Protein AF-A0A453NWV7-F1 (afdb_monomer)

Foldseek 3Di:
DAAFPCLQLFADPVRHGLQVQLVCCQVWFWAWAWAFADFQLDAQQLVCLQWQADGDDVVQCVPCVQARPDDFFGLCLQFQAEEEEAAPRHRCNRAVPRPRYHYDYDDPVLLDLPDQNLVRQVVLLVVVVVLLVVCVVVVVSVVSVPDARYHYYRDGCRLLSCCQNPNCPDPSNSNSSNSNSVSVVVVVVSVCVSVVPLLDKDKDKGSFHADRNSHGRDNDSRTGIMIIMIGTPFFDGWDFDDPPDDPDDDDDDDDPPPSRDQDDVSSVCNRTDHQYFHSSLNQLQSCLSRVGQRTQPRLHQPSCNGGDDDPVSSVVSRVSNVVSNVVVVVVVVVVVVVVVVVVD

InterPro domains:
  IPR002591 Type I phosphodiesterase/nucleotide pyrophosphatase/phosphate transferase [PF01663] (96-212)
  IPR007070 GPI ethanolamine phosphate transferase 1 [PTHR12250] (1-340)
  IPR017850 Alkaline-phosphatase-like, core domain superfamily [G3DSA:3.40.720.10] (1-322)
  IPR017850 Alkaline-phosphatase-like, core domain superfamily [SSF53649] (1-301)
  IPR037671 GPI ethanolamine phosphate transferase 1, N-terminal [cd16020] (1-303)

Sequence (344 aa):
DGLRADKFFEPDERGRYRAPFLRGVIEEKGRWGVSHARPPTESRPGHVAIIAGFYEDPSAVTKGWKANPVEFDSVFYQSRHTISFGSPDIVPIFCSSLPHSTWGSYPHEYEDFATDASFLDHWSFDQFEGLLNRSLDDVKLRQLLLQDKLVIFLHLLGCDSNGHAHRPYSSIYLNNVKVVDEIAERMYNLMESYFNDNGTAYVFTADHGMSDKGSHGDGHPSNTDTPLVAWGAGIRSPKFLAYTDKPDDGFRFVDDHRHDMPTPQNWALEGFERVDVNQADIAPLMATLVGLPCPLNSVGNLPSHYLKLSKSDEVEAVLANTKQILNQFLRKSEAIQFTLFQAF

pLDDT: mean 90.17, std 14.05, range [39.16, 98.88]

Nearest PDB structures (foldseek):
  7n1s-assembly2_B  TM=6.299E-01  e=1.231E-06  Xanthomonas citri
  2rh6-assembly1_A  TM=6.375E-01  e=3.683E-06  Xanthomonas citri pv. citri str. 306
  7mw8-assembly4_A  TM=5.996E-01  e=1.844E-06  Xanthomonas citri
  4miv-assembly3_F  TM=5.747E-01  e=3.296E-05  Homo sapiens
  4miv-assembly4_G  TM=5.607E-01  e=2.772E-05  Homo sapiens

Structure (mmCIF, N/CA/C/O backbone):
data_AF-A0A453NWV7-F1
#
_entry.id   AF-A0A453NWV7-F1
#
loop_
_atom_site.group_PDB
_atom_site.id
_atom_site.type_symbol
_atom_site.label_atom_id
_atom_site.label_alt_id
_atom_site.label_comp_id
_atom_site.label_asym_id
_atom_site.label_entity_id
_atom_site.label_seq_id
_atom_site.pdbx_PDB_ins_code
_atom_site.Cartn_x
_atom_site.Cartn_y
_atom_site.Cartn_z
_atom_site.occupancy
_atom_site.B_iso_or_equiv
_atom_site.auth_seq_id
_atom_site.auth_comp_id
_atom_site.auth_asym_id
_atom_site.auth_atom_id
_atom_site.pdbx_PDB_model_num
ATOM 1 N N . ASP A 1 1 ? 6.747 3.312 -3.206 1.00 96.88 1 ASP A N 1
ATOM 2 C CA . ASP A 1 1 ? 6.562 4.385 -4.186 1.00 96.88 1 ASP A CA 1
ATOM 3 C C . ASP A 1 1 ? 6.888 3.962 -5.598 1.00 96.88 1 ASP A C 1
ATOM 5 O O . ASP A 1 1 ? 7.716 3.073 -5.797 1.00 96.88 1 ASP A O 1
ATOM 9 N N . GLY A 1 2 ? 6.213 4.577 -6.572 1.00 97.62 2 GLY A N 1
ATOM 10 C CA . GLY A 1 2 ? 6.574 4.501 -7.993 1.00 97.62 2 GLY A CA 1
ATOM 11 C C . GLY A 1 2 ? 6.420 3.122 -8.646 1.00 97.62 2 GLY A C 1
ATOM 12 O O . GLY A 1 2 ? 7.084 2.832 -9.649 1.00 97.62 2 GLY A O 1
ATOM 13 N N . LEU A 1 3 ? 5.576 2.239 -8.101 1.00 98.31 3 LEU A N 1
ATOM 14 C CA . LEU A 1 3 ? 5.353 0.891 -8.631 1.00 98.31 3 LEU A CA 1
ATOM 15 C C . LEU A 1 3 ? 4.181 0.878 -9.617 1.00 98.31 3 LEU A C 1
ATOM 17 O O . LEU A 1 3 ? 3.016 0.968 -9.231 1.00 98.31 3 LEU A O 1
ATOM 21 N N . ARG A 1 4 ? 4.487 0.697 -10.904 1.00 97.00 4 ARG A N 1
ATOM 22 C CA . ARG A 1 4 ? 3.464 0.585 -11.950 1.00 97.00 4 ARG A CA 1
ATOM 23 C C . ARG A 1 4 ? 2.728 -0.751 -11.872 1.00 97.00 4 ARG A C 1
ATOM 25 O O . ARG A 1 4 ? 3.366 -1.805 -11.800 1.00 97.00 4 ARG A O 1
ATOM 32 N N . ALA A 1 5 ? 1.402 -0.717 -12.008 1.00 96.81 5 ALA A N 1
ATOM 33 C CA . ALA A 1 5 ? 0.580 -1.926 -12.065 1.00 96.81 5 ALA A CA 1
ATOM 34 C C . ALA A 1 5 ? 1.015 -2.881 -13.193 1.00 96.81 5 ALA A C 1
ATOM 36 O O . ALA A 1 5 ? 1.167 -4.079 -12.968 1.00 96.81 5 ALA A O 1
ATOM 37 N N . ASP A 1 6 ? 1.287 -2.369 -14.398 1.00 95.75 6 ASP A N 1
ATOM 38 C CA . ASP A 1 6 ? 1.675 -3.211 -15.535 1.00 95.75 6 ASP A CA 1
ATOM 39 C C . ASP A 1 6 ? 2.974 -3.990 -15.277 1.00 95.75 6 ASP A C 1
ATOM 41 O O . ASP A 1 6 ? 3.008 -5.196 -15.502 1.00 95.75 6 ASP A O 1
ATOM 45 N N . LYS A 1 7 ? 4.011 -3.341 -14.734 1.00 97.00 7 LYS A N 1
ATOM 46 C CA . LYS A 1 7 ? 5.308 -3.973 -14.423 1.00 97.00 7 LYS A CA 1
ATOM 47 C C . LYS A 1 7 ? 5.238 -4.979 -13.286 1.00 97.00 7 LYS A C 1
ATOM 49 O O . LYS A 1 7 ? 6.015 -5.939 -13.281 1.00 97.00 7 LYS A O 1
ATOM 54 N N . PHE A 1 8 ? 4.307 -4.767 -12.363 1.00 98.06 8 PHE A N 1
ATOM 55 C CA . PHE A 1 8 ? 4.018 -5.688 -11.277 1.00 98.06 8 PHE A CA 1
ATOM 56 C C . PHE A 1 8 ? 3.335 -6.973 -11.777 1.00 98.06 8 PHE A C 1
ATOM 58 O O . PHE A 1 8 ? 3.789 -8.071 -11.453 1.00 98.06 8 PHE A O 1
ATOM 65 N N . PHE A 1 9 ? 2.287 -6.852 -12.602 1.00 97.44 9 PHE A N 1
ATOM 66 C CA . PHE A 1 9 ? 1.475 -7.998 -13.032 1.00 97.44 9 PHE A CA 1
ATOM 67 C C . PHE A 1 9 ? 2.001 -8.727 -14.281 1.00 97.44 9 PHE A C 1
ATOM 69 O O . PHE A 1 9 ? 1.751 -9.925 -14.434 1.00 97.44 9 PHE A O 1
ATOM 76 N N . GLU A 1 10 ? 2.705 -8.047 -15.193 1.00 95.69 10 GLU A N 1
ATOM 77 C CA . GLU A 1 10 ? 3.196 -8.666 -16.431 1.00 95.69 10 GLU A CA 1
ATOM 78 C C . GLU A 1 10 ? 4.356 -9.651 -16.167 1.00 95.69 10 GLU A C 1
ATOM 80 O O . GLU A 1 10 ? 5.198 -9.413 -15.295 1.00 95.69 10 GLU A O 1
ATOM 85 N N . PRO A 1 11 ? 4.477 -10.740 -16.943 1.00 96.19 11 PRO A N 1
ATOM 86 C CA . PRO A 1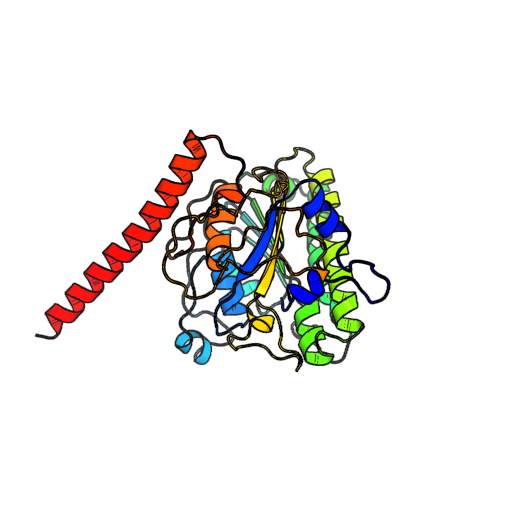 11 ? 5.642 -11.610 -16.892 1.00 96.19 11 PRO A CA 1
ATOM 87 C C . PRO A 1 11 ? 6.860 -10.960 -17.569 1.00 96.19 11 PRO A C 1
ATOM 89 O O . PRO A 1 11 ? 6.760 -9.978 -18.307 1.00 96.19 11 PRO A O 1
ATOM 92 N N . ASP A 1 12 ? 8.039 -11.531 -17.335 1.00 93.56 12 ASP A N 1
ATOM 93 C CA . ASP A 1 12 ? 9.222 -11.287 -18.155 1.00 93.56 12 ASP A CA 1
ATOM 94 C C . ASP A 1 12 ? 9.131 -12.009 -19.516 1.00 93.56 12 ASP A C 1
ATOM 96 O O . ASP A 1 12 ? 8.218 -12.794 -19.780 1.00 93.56 12 ASP A O 1
ATOM 100 N N . GLU A 1 13 ? 10.113 -11.782 -20.390 1.00 90.75 13 GLU A N 1
ATOM 101 C CA . GLU A 1 13 ? 10.186 -12.407 -21.723 1.00 90.75 13 GLU A CA 1
ATOM 102 C C . GLU A 1 13 ? 10.234 -13.948 -21.692 1.00 90.75 13 GLU A C 1
ATOM 104 O O . GLU A 1 13 ? 10.024 -14.599 -22.713 1.00 90.75 13 GLU A O 1
ATOM 109 N N . ARG A 1 14 ? 10.524 -14.549 -20.530 1.00 93.44 14 ARG A N 1
ATOM 110 C CA . ARG A 1 14 ?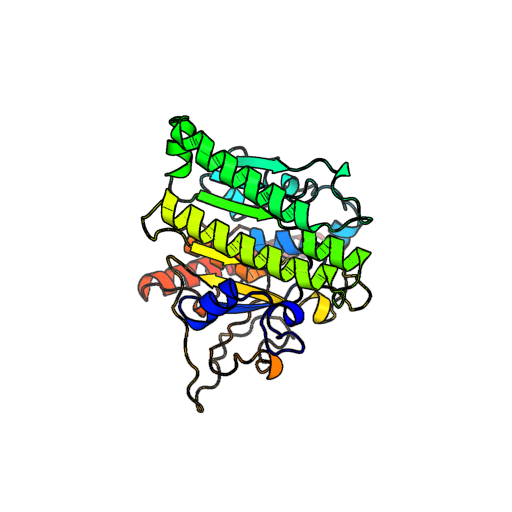 10.561 -16.002 -20.314 1.00 93.44 14 ARG A CA 1
ATOM 111 C C . ARG A 1 14 ? 9.284 -16.526 -19.652 1.00 93.44 14 ARG A C 1
ATOM 113 O O . ARG A 1 14 ? 9.249 -17.696 -19.278 1.00 93.44 14 ARG A O 1
ATOM 120 N N . GLY A 1 15 ? 8.261 -15.687 -19.485 1.00 93.69 15 GLY A N 1
ATOM 121 C CA . GLY A 1 15 ? 7.002 -16.050 -18.838 1.00 93.69 15 GLY A CA 1
ATOM 122 C C . GLY A 1 15 ? 7.067 -16.097 -17.308 1.00 93.69 15 GLY A C 1
ATOM 123 O O . GLY A 1 15 ? 6.167 -16.657 -16.691 1.00 93.69 15 GLY A O 1
ATOM 124 N N . ARG A 1 16 ? 8.119 -15.559 -16.674 1.00 95.38 16 ARG A N 1
ATOM 125 C CA . ARG A 1 16 ? 8.263 -15.557 -15.208 1.00 95.38 16 ARG A CA 1
ATOM 126 C C . ARG A 1 16 ? 7.755 -14.247 -14.623 1.00 95.38 16 ARG A C 1
ATOM 128 O O . ARG A 1 16 ? 8.139 -13.176 -15.087 1.00 95.38 16 ARG A O 1
ATOM 135 N N . TYR A 1 17 ? 6.955 -14.323 -13.569 1.00 96.75 17 TYR A N 1
ATOM 136 C CA . TYR A 1 17 ? 6.450 -13.141 -12.870 1.00 96.75 17 TYR A CA 1
ATOM 137 C C . TYR A 1 17 ? 7.491 -12.570 -11.909 1.00 96.75 17 TYR A C 1
ATOM 139 O O . TYR A 1 17 ? 8.265 -13.314 -11.308 1.00 96.75 17 TYR A O 1
ATOM 147 N N . ARG A 1 18 ? 7.527 -11.238 -11.791 1.00 96.56 18 ARG A N 1
ATOM 148 C CA . ARG A 1 18 ? 8.495 -10.526 -10.936 1.00 96.56 18 ARG A CA 1
ATOM 149 C C . ARG A 1 18 ? 8.094 -10.524 -9.467 1.00 96.56 18 ARG A C 1
ATOM 151 O O . ARG A 1 18 ? 8.980 -10.446 -8.632 1.00 96.56 18 ARG A O 1
ATOM 158 N N . ALA A 1 19 ? 6.801 -10.644 -9.182 1.00 98.00 19 ALA A N 1
ATOM 159 C CA . ALA A 1 19 ? 6.267 -10.709 -7.830 1.00 98.00 19 ALA A CA 1
ATOM 160 C C . ALA A 1 19 ? 5.610 -12.079 -7.553 1.00 98.00 19 ALA A C 1
ATOM 162 O O . ALA A 1 19 ? 4.382 -12.165 -7.485 1.00 98.00 19 ALA A O 1
ATOM 163 N N . PRO A 1 20 ? 6.379 -13.189 -7.533 1.00 98.06 20 PRO A N 1
ATOM 164 C CA . PRO A 1 20 ? 5.824 -14.529 -7.353 1.00 98.06 20 PRO A CA 1
ATOM 165 C C . PRO A 1 20 ? 5.086 -14.724 -6.021 1.00 98.06 20 PRO A C 1
ATOM 167 O O . PRO A 1 20 ? 4.064 -15.410 -6.024 1.00 98.06 20 PRO A O 1
ATOM 170 N N . PHE A 1 21 ? 5.544 -14.135 -4.911 1.00 98.75 21 PHE A N 1
ATOM 171 C CA . PHE A 1 21 ? 4.869 -14.278 -3.619 1.00 98.75 21 PHE A CA 1
ATOM 172 C C . PHE A 1 21 ? 3.500 -13.596 -3.635 1.00 98.75 21 PHE A C 1
ATOM 174 O O . PHE A 1 21 ? 2.483 -14.235 -3.356 1.00 98.75 21 PHE A O 1
ATOM 181 N N . LEU A 1 22 ? 3.444 -12.319 -4.021 1.00 98.62 22 LEU A N 1
ATOM 182 C CA . LEU A 1 22 ? 2.190 -11.576 -4.103 1.00 98.62 22 LEU A CA 1
ATOM 183 C C . LEU A 1 22 ? 1.274 -12.145 -5.187 1.00 98.62 22 LEU A C 1
ATOM 185 O O . LEU A 1 22 ? 0.059 -12.161 -5.011 1.00 98.62 22 LEU A O 1
ATOM 189 N N . ARG A 1 23 ? 1.822 -12.696 -6.273 1.00 98.00 23 ARG A N 1
ATOM 190 C CA . ARG A 1 23 ? 1.021 -13.452 -7.237 1.00 98.00 23 ARG A CA 1
ATOM 191 C C . ARG A 1 23 ? 0.393 -14.697 -6.606 1.00 98.00 23 ARG A C 1
ATOM 193 O O . ARG A 1 23 ? -0.804 -14.906 -6.772 1.00 98.00 23 ARG A O 1
ATOM 200 N N . GLY A 1 24 ? 1.146 -15.473 -5.829 1.00 98.25 24 GLY A N 1
ATOM 201 C CA . GLY A 1 24 ? 0.593 -16.588 -5.054 1.00 98.25 24 GLY A CA 1
ATOM 202 C C . GLY A 1 24 ? -0.488 -16.131 -4.067 1.00 98.25 24 GLY A C 1
ATOM 203 O O . GLY A 1 24 ? -1.533 -16.765 -3.947 1.00 98.25 24 GLY A O 1
ATOM 204 N N . VAL A 1 25 ? -0.309 -14.972 -3.419 1.00 98.38 25 VAL A N 1
ATOM 205 C CA . VAL A 1 25 ? -1.349 -14.360 -2.574 1.00 98.38 25 VAL A CA 1
ATOM 206 C C . VAL A 1 25 ? -2.639 -14.131 -3.366 1.00 98.38 25 VAL A C 1
ATOM 208 O O . VAL A 1 25 ? -3.705 -14.524 -2.890 1.00 98.38 25 VAL A O 1
ATOM 211 N N . ILE A 1 26 ? -2.550 -13.531 -4.557 1.00 97.81 26 ILE A N 1
ATOM 212 C CA . ILE A 1 26 ? -3.697 -13.274 -5.442 1.00 97.81 26 ILE A CA 1
ATOM 213 C C . ILE A 1 26 ? -4.426 -14.573 -5.795 1.00 97.81 26 ILE A C 1
ATOM 215 O O . ILE A 1 26 ? -5.654 -14.626 -5.752 1.00 97.81 26 ILE A O 1
ATOM 219 N N . GLU A 1 27 ? -3.670 -15.610 -6.142 1.00 96.94 27 GLU A N 1
ATOM 220 C CA . GLU A 1 27 ? -4.218 -16.862 -6.657 1.00 96.94 27 GLU A CA 1
ATOM 221 C C . GLU A 1 27 ? -4.799 -17.755 -5.542 1.00 96.94 27 GLU A C 1
ATOM 223 O O . GLU A 1 27 ? -5.748 -18.504 -5.787 1.00 96.94 27 GLU A O 1
ATOM 228 N N . GLU A 1 28 ? -4.294 -17.652 -4.306 1.00 96.75 28 GLU A N 1
ATOM 229 C CA . GLU A 1 28 ? -4.590 -18.629 -3.247 1.00 96.75 28 GLU A CA 1
ATOM 230 C C . GLU A 1 28 ? -5.386 -18.083 -2.052 1.00 96.75 28 GLU A C 1
ATOM 232 O O . GLU A 1 28 ? -6.201 -18.811 -1.477 1.00 96.75 28 GLU A O 1
ATOM 237 N N . LYS A 1 29 ? -5.164 -16.829 -1.629 1.00 95.69 29 LYS A N 1
ATOM 238 C CA . LYS A 1 29 ? -5.650 -16.365 -0.308 1.00 95.69 29 LYS A CA 1
ATOM 239 C C . LYS A 1 29 ? -6.136 -14.921 -0.218 1.00 95.69 29 LYS A C 1
ATOM 241 O O . LYS A 1 29 ? -6.784 -14.589 0.773 1.00 95.69 29 LYS A O 1
ATOM 246 N N . GLY A 1 30 ? -5.860 -14.084 -1.209 1.00 96.81 30 GLY A N 1
ATOM 247 C CA . GLY A 1 30 ? -6.112 -12.648 -1.153 1.00 96.81 30 GLY A CA 1
ATOM 248 C C . GLY A 1 30 ? -7.177 -12.127 -2.115 1.00 96.81 30 GLY A C 1
ATOM 249 O O . GLY A 1 30 ? -7.863 -12.863 -2.828 1.00 96.81 30 GLY A O 1
ATOM 250 N N . ARG A 1 31 ? -7.278 -10.799 -2.126 1.00 96.75 31 ARG A N 1
ATOM 251 C CA . ARG A 1 31 ? -8.020 -9.987 -3.092 1.00 96.75 31 ARG A CA 1
ATOM 252 C C . ARG A 1 31 ? -7.087 -9.008 -3.761 1.00 96.75 31 ARG A C 1
ATOM 254 O O . ARG A 1 31 ? -6.082 -8.603 -3.180 1.00 96.75 31 ARG A O 1
ATOM 261 N N . TRP A 1 32 ? -7.431 -8.636 -4.983 1.00 97.75 32 TRP A N 1
ATOM 262 C CA . TRP A 1 32 ? -6.532 -7.875 -5.825 1.00 97.75 32 TRP A CA 1
ATOM 263 C C . TRP A 1 32 ? -7.279 -6.975 -6.794 1.00 97.75 32 TRP A C 1
ATOM 265 O O . TRP A 1 32 ? -8.443 -7.215 -7.120 1.00 97.75 32 TRP A O 1
ATOM 275 N N . GLY A 1 33 ? -6.569 -5.958 -7.257 1.00 95.69 33 GLY A N 1
ATOM 276 C CA . GLY A 1 33 ? -7.061 -4.992 -8.217 1.00 95.69 33 GLY A CA 1
ATOM 277 C C . GLY A 1 33 ? -6.007 -3.954 -8.552 1.00 95.69 33 GLY A C 1
ATOM 278 O O . GLY A 1 33 ? -4.823 -4.112 -8.241 1.00 95.69 33 GLY A O 1
ATOM 279 N N . VAL A 1 34 ? -6.463 -2.884 -9.182 1.00 96.38 34 VAL A N 1
ATOM 280 C CA . VAL A 1 34 ? -5.704 -1.660 -9.398 1.00 96.38 34 VAL A CA 1
ATOM 281 C C . VAL A 1 34 ? -6.264 -0.566 -8.501 1.00 96.38 34 VAL A C 1
ATOM 283 O O . VAL A 1 34 ? -7.472 -0.345 -8.421 1.00 96.38 34 VAL A O 1
ATOM 286 N N . SER A 1 35 ? -5.357 0.114 -7.810 1.00 96.56 35 SER A N 1
ATOM 287 C CA . SER A 1 35 ? -5.635 1.367 -7.126 1.00 96.56 35 SER A CA 1
ATOM 288 C C . SER A 1 35 ? -5.387 2.511 -8.102 1.00 96.56 35 SER A C 1
ATOM 290 O O . SER A 1 35 ? -4.294 2.630 -8.655 1.00 96.56 35 SER A O 1
ATOM 292 N N . HIS A 1 36 ? -6.390 3.360 -8.306 1.00 95.38 36 HIS A N 1
ATOM 293 C CA . HIS A 1 36 ? -6.280 4.514 -9.194 1.00 95.38 36 HIS A CA 1
ATOM 294 C C . HIS A 1 36 ? -5.953 5.779 -8.397 1.00 95.38 36 HIS A C 1
ATOM 296 O O . HIS A 1 36 ? -6.805 6.348 -7.700 1.00 95.38 36 HIS A O 1
ATOM 302 N N . ALA A 1 37 ? -4.695 6.205 -8.488 1.00 93.62 37 ALA A N 1
ATOM 303 C CA . ALA A 1 37 ? -4.219 7.486 -7.985 1.00 93.62 37 ALA A CA 1
ATOM 304 C C . ALA A 1 37 ? -4.763 8.643 -8.835 1.00 93.62 37 ALA A C 1
ATOM 306 O O . ALA A 1 37 ? -5.148 8.466 -9.991 1.00 93.62 37 ALA A O 1
ATOM 307 N N . ARG A 1 38 ? -4.779 9.854 -8.269 1.00 90.81 38 ARG A N 1
ATOM 308 C CA . ARG A 1 38 ? -5.207 11.066 -8.981 1.00 90.81 38 ARG A CA 1
ATOM 309 C C . ARG A 1 38 ? -4.058 12.060 -9.121 1.00 90.81 38 ARG A C 1
ATOM 311 O O . ARG A 1 38 ? -3.224 12.144 -8.222 1.00 90.81 38 ARG A O 1
ATOM 318 N N . PRO A 1 39 ? -4.030 12.855 -10.204 1.00 88.81 39 PRO A N 1
ATOM 319 C CA . PRO A 1 39 ? -3.081 13.949 -10.329 1.00 88.81 39 PRO A CA 1
ATOM 320 C C . PRO A 1 39 ? -3.224 14.991 -9.204 1.00 88.81 39 PRO A C 1
ATOM 322 O O . PRO A 1 39 ? -4.352 15.308 -8.817 1.00 88.81 39 PRO A O 1
ATOM 325 N N . PRO A 1 40 ? -2.115 15.600 -8.748 1.00 91.38 40 PRO A N 1
ATOM 326 C CA . PRO A 1 40 ? -0.744 15.291 -9.151 1.00 91.38 40 PRO A CA 1
ATOM 327 C C . PRO A 1 40 ? -0.287 13.954 -8.545 1.00 91.38 40 PRO A C 1
ATOM 329 O O . PRO A 1 40 ? -0.379 13.763 -7.334 1.00 91.38 40 PRO A O 1
ATOM 332 N N . THR A 1 41 ? 0.198 13.030 -9.382 1.00 90.19 41 THR A N 1
ATOM 333 C CA . THR A 1 41 ? 0.697 11.720 -8.933 1.00 90.19 41 THR A CA 1
ATOM 334 C C . THR A 1 41 ? 2.100 11.898 -8.357 1.00 90.19 41 THR A C 1
ATOM 336 O O . THR A 1 41 ? 3.096 11.619 -9.015 1.00 90.19 41 THR A O 1
ATOM 339 N N . GLU A 1 42 ? 2.158 12.476 -7.169 1.00 92.75 42 GLU A N 1
ATOM 340 C CA . GLU A 1 42 ? 3.358 12.742 -6.379 1.00 92.75 42 GLU A CA 1
ATOM 341 C C . GLU A 1 42 ? 3.239 11.973 -5.063 1.00 92.75 42 GLU A C 1
ATOM 343 O O . GLU A 1 42 ? 2.121 11.716 -4.596 1.00 92.75 42 GLU A O 1
ATOM 348 N N . SER A 1 43 ? 4.366 11.656 -4.429 1.00 93.31 43 SER A N 1
ATOM 349 C CA . SER A 1 43 ? 4.371 10.737 -3.289 1.00 93.31 43 SER A CA 1
ATOM 350 C C . SER A 1 43 ? 3.526 11.214 -2.115 1.00 93.31 43 SER A C 1
ATOM 352 O O . SER A 1 43 ? 2.676 10.482 -1.610 1.00 93.31 43 SER A O 1
ATOM 354 N N . ARG A 1 44 ? 3.662 12.484 -1.710 1.00 92.38 44 ARG A N 1
ATOM 355 C CA . ARG A 1 44 ? 2.857 13.033 -0.608 1.00 92.38 44 ARG A CA 1
ATOM 356 C C . ARG A 1 44 ? 1.342 12.964 -0.902 1.00 92.38 44 ARG A C 1
ATOM 358 O O . ARG A 1 44 ? 0.643 12.351 -0.097 1.00 92.38 44 ARG A O 1
ATOM 365 N N . PRO A 1 45 ? 0.810 13.539 -2.000 1.00 93.25 45 PRO A N 1
ATOM 366 C CA . PRO A 1 45 ? -0.611 13.421 -2.335 1.00 93.25 45 PRO A CA 1
ATOM 36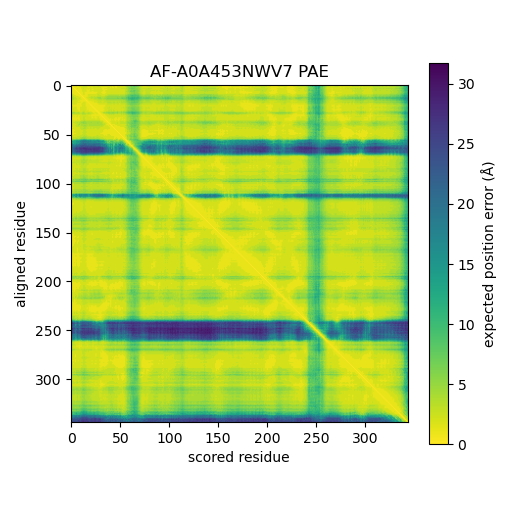7 C C . PRO A 1 45 ? -1.111 11.975 -2.414 1.00 93.25 45 PRO A C 1
ATOM 369 O O . PRO A 1 45 ? -2.202 11.690 -1.917 1.00 93.25 45 PRO A O 1
ATOM 372 N N . GLY A 1 46 ? -0.313 11.064 -2.983 1.00 96.12 46 GLY A N 1
ATOM 373 C CA . GLY A 1 46 ? -0.657 9.644 -3.076 1.00 96.12 46 GLY A CA 1
ATOM 374 C C . GLY A 1 46 ? -0.777 8.981 -1.702 1.00 96.12 46 GLY A C 1
ATOM 375 O O . GLY A 1 46 ? -1.797 8.363 -1.394 1.00 96.12 46 GLY A O 1
ATOM 376 N N . HIS A 1 47 ? 0.206 9.180 -0.819 1.00 97.19 47 HIS A N 1
ATOM 377 C CA . HIS A 1 47 ? 0.152 8.667 0.556 1.00 97.19 47 HIS A CA 1
ATOM 378 C C . HIS A 1 47 ? -0.958 9.314 1.388 1.00 97.19 47 HIS A C 1
ATOM 380 O O . HIS A 1 47 ? -1.592 8.630 2.191 1.00 97.19 47 HIS A O 1
ATOM 386 N N . VAL A 1 48 ? -1.262 10.601 1.190 1.00 95.50 48 VAL A N 1
ATOM 387 C CA . VAL A 1 48 ? -2.406 11.255 1.853 1.00 95.50 48 VAL A CA 1
ATOM 388 C C . VAL A 1 48 ? -3.724 10.616 1.412 1.00 95.50 48 VAL A C 1
ATOM 390 O O . VAL A 1 48 ? -4.568 10.319 2.261 1.00 95.50 48 VAL A O 1
ATOM 393 N N . ALA A 1 49 ? -3.884 10.312 0.123 1.00 96.56 49 ALA A N 1
ATOM 394 C CA . ALA A 1 49 ? -5.051 9.583 -0.361 1.00 96.56 49 ALA A CA 1
ATOM 395 C C . ALA A 1 49 ? -5.134 8.176 0.253 1.00 96.56 49 ALA A C 1
ATOM 397 O O . ALA A 1 49 ? -6.185 7.810 0.773 1.00 96.56 49 ALA A O 1
ATOM 398 N N . ILE A 1 50 ? -4.033 7.423 0.289 1.00 98.25 50 ILE A N 1
ATOM 399 C CA . ILE A 1 50 ? -4.001 6.064 0.853 1.00 98.25 50 ILE A CA 1
ATOM 400 C C . ILE A 1 50 ? -4.321 6.061 2.356 1.00 98.25 50 ILE A C 1
ATOM 402 O O . ILE A 1 50 ? -5.138 5.264 2.811 1.00 98.25 50 ILE A O 1
ATOM 406 N N . ILE A 1 51 ? -3.678 6.932 3.138 1.00 97.75 51 ILE A N 1
ATOM 407 C CA . ILE A 1 51 ? -3.664 6.866 4.611 1.00 97.75 51 ILE A CA 1
ATOM 408 C C . ILE A 1 51 ? -4.808 7.686 5.228 1.00 97.75 51 ILE A C 1
ATOM 410 O O . ILE A 1 51 ? -5.359 7.306 6.265 1.00 97.75 51 ILE A O 1
ATOM 414 N N . ALA A 1 52 ? -5.193 8.808 4.616 1.00 96.06 52 ALA A N 1
ATOM 415 C CA . ALA A 1 52 ? -6.247 9.691 5.122 1.00 96.06 52 ALA A CA 1
ATOM 416 C C . ALA A 1 52 ? -7.512 9.714 4.255 1.00 96.06 52 ALA A C 1
ATOM 418 O O . ALA A 1 52 ? -8.547 10.226 4.686 1.00 96.06 52 ALA A O 1
ATOM 419 N N . GLY A 1 53 ? -7.472 9.129 3.059 1.00 95.75 53 GLY A N 1
ATOM 420 C CA . GLY A 1 53 ? -8.660 8.921 2.243 1.00 95.75 53 GLY A CA 1
ATOM 421 C C . GLY A 1 53 ? -9.169 10.173 1.545 1.00 95.75 53 GLY A C 1
ATOM 422 O O . GLY A 1 53 ? -10.351 10.224 1.219 1.00 95.75 53 GLY A O 1
ATOM 423 N N . PHE A 1 54 ? -8.335 11.195 1.346 1.00 92.94 54 PHE A N 1
ATOM 424 C CA . PHE A 1 54 ? -8.714 12.398 0.606 1.00 92.94 54 PHE A CA 1
ATOM 425 C C . PHE A 1 54 ? -7.614 12.855 -0.344 1.00 92.94 54 PHE A C 1
ATOM 427 O O . PHE A 1 54 ? -6.442 12.551 -0.156 1.00 92.94 54 PHE A O 1
ATOM 434 N N . TYR A 1 55 ? -8.010 13.607 -1.368 1.00 90.75 55 TYR A N 1
ATOM 435 C CA . TYR A 1 55 ? -7.093 14.152 -2.363 1.00 90.75 55 TYR A CA 1
ATOM 436 C C . TYR A 1 55 ? -6.691 15.572 -1.971 1.00 90.75 55 TYR A C 1
ATOM 438 O O . TYR A 1 55 ? -7.560 16.418 -1.736 1.00 90.75 55 TYR A O 1
ATOM 446 N N . GLU A 1 56 ? -5.388 15.834 -1.885 1.0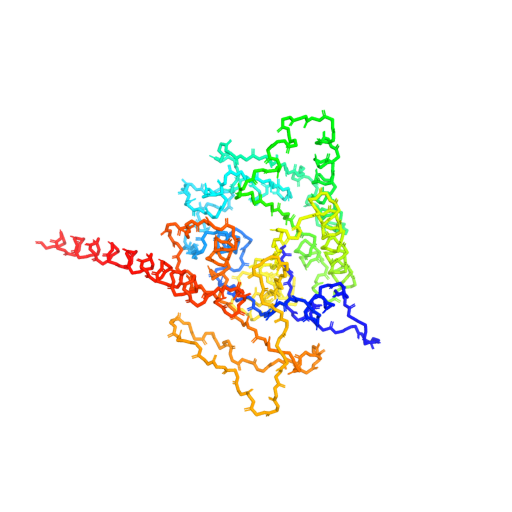0 83.31 56 GLU A N 1
ATOM 447 C CA . GLU A 1 56 ? -4.889 17.183 -1.617 1.00 83.31 56 GLU A CA 1
ATOM 448 C C . GLU A 1 56 ? -5.177 18.128 -2.790 1.00 83.31 56 GLU A C 1
ATOM 450 O O . GLU A 1 56 ? -5.156 17.737 -3.957 1.00 83.31 56 GLU A O 1
ATOM 455 N N . ASP A 1 57 ? -5.431 19.401 -2.473 1.00 72.25 57 ASP A N 1
ATOM 456 C CA . ASP A 1 57 ? -5.576 20.438 -3.491 1.00 72.25 57 ASP A CA 1
ATOM 457 C C . ASP A 1 57 ? -4.220 20.640 -4.198 1.00 72.25 57 ASP A C 1
ATOM 459 O O . ASP A 1 57 ? -3.225 20.931 -3.520 1.00 72.25 57 ASP A O 1
ATOM 463 N N . PRO A 1 58 ? -4.152 20.553 -5.540 1.00 66.44 58 PRO A N 1
ATOM 464 C CA . PRO A 1 58 ? -2.909 20.756 -6.284 1.00 66.44 58 PRO A CA 1
ATOM 465 C C . PRO A 1 58 ? -2.201 22.076 -5.933 1.00 66.44 58 PRO A C 1
ATOM 467 O O . PRO A 1 58 ? -0.973 22.151 -5.898 1.00 66.44 58 PRO A O 1
ATOM 470 N N . SER A 1 59 ? -2.952 23.133 -5.610 1.00 58.88 59 SER A N 1
ATOM 471 C CA . SER A 1 59 ? -2.393 24.426 -5.209 1.00 58.88 59 SER A CA 1
ATOM 472 C C . SER A 1 59 ? -1.726 24.405 -3.827 1.00 58.88 59 SER A C 1
ATOM 474 O O . SER A 1 59 ? -0.775 25.160 -3.610 1.00 58.88 59 SER A O 1
ATOM 476 N N . ALA A 1 60 ? -2.158 23.533 -2.912 1.00 58.84 60 ALA A N 1
ATOM 477 C CA . ALA A 1 60 ? -1.503 23.325 -1.620 1.00 58.84 60 ALA A CA 1
ATOM 478 C C . ALA A 1 60 ? -0.164 22.586 -1.780 1.00 58.84 60 ALA A C 1
ATOM 480 O O . ALA A 1 60 ? 0.816 22.939 -1.120 1.00 58.84 60 ALA A O 1
ATOM 481 N N . VAL A 1 61 ? -0.090 21.645 -2.728 1.00 57.69 61 VAL A N 1
ATOM 482 C CA . VAL A 1 61 ? 1.138 20.913 -3.081 1.00 57.69 61 VAL A CA 1
ATOM 483 C C . VAL A 1 61 ? 2.201 21.863 -3.656 1.00 57.69 61 VAL A C 1
ATOM 485 O O . VAL A 1 61 ? 3.356 21.841 -3.234 1.00 57.69 61 VAL A O 1
ATOM 488 N N . THR A 1 62 ? 1.808 22.790 -4.540 1.00 54.81 62 THR A N 1
ATOM 489 C CA . THR A 1 62 ? 2.744 23.754 -5.167 1.00 54.81 62 THR A CA 1
ATOM 490 C C . THR A 1 62 ? 3.358 24.787 -4.210 1.00 54.81 62 THR A C 1
ATOM 492 O O . THR A 1 62 ? 4.403 25.357 -4.523 1.00 54.81 62 THR A O 1
ATOM 495 N N . LYS A 1 63 ? 2.743 25.052 -3.047 1.00 50.16 63 LYS A N 1
ATOM 496 C CA . LYS A 1 63 ? 3.182 26.103 -2.104 1.00 50.16 63 LYS A CA 1
ATOM 497 C C . LYS A 1 63 ? 3.962 25.583 -0.890 1.00 50.16 63 LYS A C 1
ATOM 499 O O . LYS A 1 63 ? 4.548 26.392 -0.175 1.00 50.16 63 LYS A O 1
ATOM 504 N N . GLY A 1 64 ? 3.989 24.268 -0.657 1.00 52.53 64 GLY A N 1
ATOM 505 C CA . GLY A 1 64 ? 4.555 23.652 0.550 1.00 52.53 64 GLY A CA 1
ATOM 506 C C . GLY A 1 64 ? 5.092 22.242 0.310 1.00 52.53 64 GLY A C 1
ATOM 507 O O . GLY A 1 64 ? 4.718 21.317 1.021 1.00 52.53 64 GLY A O 1
ATOM 508 N N . TRP A 1 65 ? 5.963 22.080 -0.691 1.00 49.16 65 TRP A N 1
ATOM 509 C CA . TRP A 1 65 ? 6.431 20.777 -1.193 1.00 49.16 65 TRP A CA 1
ATOM 510 C C . TRP A 1 65 ? 7.027 19.843 -0.122 1.00 49.16 65 TRP A C 1
ATOM 512 O O . TRP A 1 65 ? 6.849 18.637 -0.199 1.00 49.16 65 TRP A O 1
ATOM 522 N N . LYS A 1 66 ? 7.714 20.389 0.894 1.00 48.12 66 LYS A N 1
ATOM 523 C CA . LYS A 1 66 ? 8.506 19.607 1.870 1.00 48.12 66 LYS A CA 1
ATOM 524 C C . LYS A 1 66 ? 7.872 19.422 3.253 1.00 48.12 66 LYS A C 1
ATOM 526 O O . LYS A 1 66 ? 8.466 18.783 4.109 1.00 48.12 66 LYS A O 1
ATOM 531 N N . ALA A 1 67 ? 6.711 20.020 3.513 1.00 52.50 67 ALA A N 1
ATOM 532 C CA . ALA A 1 67 ? 6.035 19.891 4.803 1.00 52.50 67 ALA A CA 1
ATOM 533 C C . ALA A 1 67 ? 4.543 20.165 4.640 1.00 52.50 67 ALA A C 1
ATOM 535 O O . ALA A 1 67 ? 4.164 21.109 3.941 1.00 52.50 67 ALA A O 1
ATOM 536 N N . ASN A 1 68 ? 3.689 19.370 5.290 1.00 53.25 68 ASN A N 1
ATOM 537 C CA . ASN A 1 68 ? 2.271 19.698 5.359 1.00 53.25 68 ASN A CA 1
ATOM 538 C C . ASN A 1 68 ? 2.049 20.729 6.482 1.00 53.25 68 ASN A C 1
ATOM 540 O O . ASN A 1 68 ? 2.313 20.412 7.640 1.00 53.25 68 ASN A O 1
ATOM 544 N N . PRO A 1 69 ? 1.609 21.968 6.183 1.00 53.16 69 PRO A N 1
ATOM 545 C CA . PRO A 1 69 ? 1.393 22.988 7.209 1.00 53.16 69 PRO A CA 1
ATOM 546 C C . PRO A 1 69 ? 0.133 22.750 8.057 1.00 53.16 69 PRO A C 1
ATOM 548 O O . PRO A 1 69 ? -0.102 23.509 8.997 1.00 53.16 69 PRO A O 1
ATOM 551 N N . VAL A 1 70 ? -0.694 21.750 7.726 1.00 60.12 70 VAL A N 1
ATOM 552 C CA . VAL A 1 70 ? -1.958 21.465 8.416 1.00 60.12 70 VAL A CA 1
ATOM 553 C C . VAL A 1 70 ? -2.009 19.992 8.803 1.00 60.12 70 VAL A C 1
ATOM 555 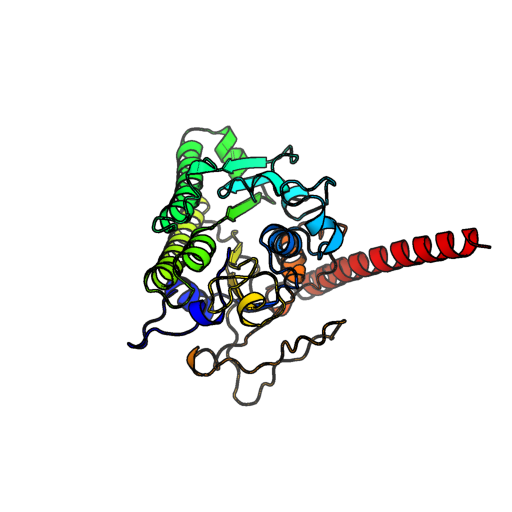O O . VAL A 1 70 ? -1.922 19.117 7.945 1.00 60.12 70 VAL A O 1
ATOM 558 N N . GLU A 1 71 ? -2.166 19.723 10.099 1.00 70.12 71 GLU A N 1
ATOM 559 C CA . GLU A 1 71 ? -2.443 18.376 10.598 1.00 70.12 71 GLU A CA 1
ATOM 560 C C . GLU A 1 71 ? -3.796 17.890 10.070 1.00 70.12 71 GLU A C 1
ATOM 562 O O . GLU A 1 71 ? -4.790 18.623 10.082 1.00 70.12 71 GLU A O 1
ATOM 567 N N . PHE A 1 72 ? -3.842 16.641 9.617 1.00 82.75 72 PHE A N 1
ATOM 568 C CA . PHE A 1 72 ? -5.064 15.999 9.156 1.00 82.75 72 PHE A CA 1
ATOM 569 C C . PHE A 1 72 ? -5.239 14.648 9.839 1.00 82.75 72 PHE A C 1
ATOM 571 O O . PHE A 1 72 ? -4.277 13.952 10.168 1.00 82.75 72 PHE A O 1
ATOM 578 N N . ASP A 1 73 ? -6.499 14.285 10.048 1.00 91.12 73 ASP A N 1
ATOM 579 C CA . ASP A 1 73 ? -6.859 12.981 10.580 1.00 91.12 73 ASP A CA 1
ATOM 580 C C . ASP A 1 73 ? -6.538 11.876 9.564 1.00 91.12 73 ASP A C 1
ATOM 582 O O . ASP A 1 73 ? -6.703 12.061 8.357 1.00 91.12 73 ASP A O 1
ATOM 586 N N . SER A 1 74 ? -6.081 10.727 10.049 1.00 95.56 74 SER A N 1
ATOM 587 C CA . SER A 1 74 ? -5.607 9.613 9.228 1.00 95.56 74 SER A CA 1
ATOM 588 C C . SER A 1 74 ? -5.812 8.282 9.946 1.00 95.56 74 SER A C 1
ATOM 590 O O . SER A 1 74 ? -6.048 8.249 11.154 1.00 95.56 74 SER A O 1
ATOM 592 N N . VAL A 1 75 ? -5.679 7.164 9.228 1.00 97.81 75 VAL A N 1
ATOM 593 C CA . VAL A 1 75 ? -5.730 5.831 9.853 1.00 97.81 75 VAL A CA 1
ATOM 594 C C . VAL A 1 75 ? -4.664 5.702 10.950 1.00 97.81 75 VAL A C 1
ATOM 596 O O . VAL A 1 75 ? -4.929 5.109 11.993 1.00 97.81 75 VAL A O 1
ATOM 599 N N . PHE A 1 76 ? -3.492 6.317 10.766 1.00 97.00 76 PHE A N 1
ATOM 600 C CA . PHE A 1 76 ? -2.416 6.301 11.763 1.00 97.00 76 PHE A CA 1
ATOM 601 C C . PHE A 1 76 ? -2.812 7.097 13.006 1.00 97.00 76 PHE A C 1
ATOM 603 O O . PHE A 1 76 ? -2.627 6.631 14.129 1.00 97.00 76 PHE A O 1
ATOM 610 N N . TYR A 1 77 ? -3.437 8.261 12.818 1.00 95.06 77 TYR A N 1
ATOM 611 C CA . TYR A 1 77 ? -3.916 9.080 13.929 1.00 95.06 77 TYR A CA 1
ATOM 612 C C . TYR A 1 77 ? -4.996 8.355 14.746 1.00 95.06 77 TYR A C 1
ATOM 614 O O . TYR A 1 77 ? -4.951 8.377 15.973 1.00 95.06 77 TYR A O 1
ATOM 622 N N . GLN A 1 78 ? -5.919 7.656 14.077 1.00 96.31 78 GLN A N 1
ATOM 623 C CA . GLN A 1 78 ? -6.983 6.879 14.724 1.00 96.31 78 GLN A CA 1
ATOM 624 C C . GLN A 1 78 ? -6.491 5.570 15.365 1.00 96.31 78 GLN A C 1
ATOM 626 O O . GLN A 1 78 ? -7.172 5.021 16.234 1.00 96.31 78 GLN A O 1
ATOM 631 N N . SER A 1 79 ? -5.338 5.051 14.933 1.00 97.38 79 SER A N 1
ATOM 632 C CA . SER A 1 79 ? -4.744 3.829 15.482 1.00 97.38 79 SER A CA 1
ATOM 633 C C . SER A 1 79 ? -4.388 3.985 16.960 1.00 97.38 79 SER A C 1
ATOM 635 O O . SER A 1 79 ? -4.199 5.092 17.463 1.00 97.38 79 SER A O 1
ATOM 637 N N . ARG A 1 80 ? -4.264 2.864 17.677 1.00 97.38 80 ARG A N 1
ATOM 638 C CA . ARG A 1 80 ? -3.763 2.906 19.056 1.00 97.38 80 ARG A CA 1
ATOM 639 C C . ARG A 1 80 ? -2.272 3.210 19.091 1.00 97.38 80 ARG A C 1
ATOM 641 O O . ARG A 1 80 ? -1.820 3.919 19.985 1.00 97.38 80 ARG A O 1
ATOM 648 N N . HIS A 1 81 ? -1.530 2.651 18.143 1.00 98.19 81 HIS A N 1
ATOM 649 C CA . HIS A 1 81 ? -0.118 2.930 17.947 1.00 98.19 81 HIS A CA 1
ATOM 650 C C . HIS A 1 81 ? 0.248 2.698 16.484 1.00 98.19 81 HIS A C 1
ATOM 652 O O . HIS A 1 81 ? -0.268 1.774 15.851 1.00 98.19 81 HIS A O 1
ATOM 658 N N . THR A 1 82 ? 1.156 3.514 15.956 1.00 98.31 82 THR A N 1
ATOM 659 C CA . THR A 1 82 ? 1.704 3.350 14.603 1.00 98.31 82 THR A CA 1
ATOM 660 C C . THR A 1 82 ? 3.196 3.043 14.662 1.00 98.31 82 THR A C 1
ATOM 662 O O . THR A 1 82 ? 3.951 3.744 15.335 1.00 98.31 82 THR A O 1
ATOM 665 N N . ILE A 1 83 ? 3.641 2.020 13.935 1.00 98.56 83 ILE A N 1
ATOM 666 C CA . ILE A 1 83 ? 5.060 1.732 13.700 1.00 98.56 83 ILE A CA 1
ATOM 667 C C . ILE A 1 83 ? 5.376 2.030 12.240 1.00 98.56 83 ILE A C 1
ATOM 669 O O . ILE A 1 83 ? 4.684 1.521 11.363 1.00 98.56 83 ILE A O 1
ATOM 673 N N . SER A 1 84 ? 6.393 2.850 11.970 1.00 98.56 84 SER A N 1
ATOM 674 C CA . SER A 1 84 ? 6.659 3.329 10.609 1.00 98.56 84 SER A CA 1
ATOM 675 C C . SER A 1 84 ? 8.146 3.457 10.281 1.00 98.56 84 SER A C 1
ATOM 677 O O . SER A 1 84 ? 8.888 4.095 11.026 1.00 98.56 84 SER A O 1
ATOM 679 N N . PHE A 1 85 ? 8.595 2.884 9.163 1.00 98.75 85 PHE A N 1
ATOM 680 C CA . PHE A 1 85 ? 9.985 3.007 8.704 1.00 98.75 85 PHE A CA 1
ATOM 681 C C . PHE A 1 85 ? 10.078 3.280 7.202 1.00 98.75 85 PHE A C 1
ATOM 683 O O . PHE A 1 85 ? 9.331 2.688 6.423 1.00 98.75 85 PHE A O 1
ATOM 690 N N . GLY A 1 86 ? 11.008 4.157 6.807 1.00 98.19 86 GLY A N 1
ATOM 691 C CA . GLY A 1 86 ? 11.361 4.411 5.406 1.00 98.19 86 GLY A CA 1
ATOM 692 C C . GLY A 1 86 ? 11.818 5.839 5.123 1.00 98.19 86 GLY A C 1
ATOM 693 O O . GLY A 1 86 ? 12.674 6.353 5.843 1.00 98.19 86 GLY A O 1
ATOM 694 N N . SER A 1 87 ? 11.296 6.465 4.063 1.00 96.69 87 SER A N 1
ATOM 695 C CA . SER A 1 87 ? 11.828 7.744 3.567 1.00 96.69 87 SER A CA 1
ATOM 696 C C . SER A 1 87 ? 11.656 8.885 4.577 1.00 96.69 87 SER A C 1
ATOM 698 O O . SER A 1 87 ? 10.569 9.028 5.157 1.00 96.69 87 SER A O 1
ATOM 700 N N . PRO A 1 88 ? 12.688 9.734 4.763 1.00 95.12 88 PRO A N 1
ATOM 701 C CA . PRO A 1 88 ? 12.587 10.955 5.556 1.00 95.12 88 PRO A CA 1
ATOM 702 C C . PRO A 1 88 ? 11.621 11.987 4.956 1.00 95.12 88 PRO A C 1
ATOM 704 O O . PRO A 1 88 ? 11.206 12.892 5.676 1.00 95.12 88 PRO A O 1
ATOM 707 N N . ASP A 1 89 ? 11.213 11.845 3.692 1.00 91.75 89 ASP A N 1
ATOM 708 C CA . ASP A 1 89 ? 10.245 12.743 3.057 1.00 91.75 89 ASP A CA 1
ATOM 709 C C . ASP A 1 89 ? 8.785 12.301 3.257 1.00 91.75 89 ASP A C 1
ATOM 711 O O . ASP A 1 89 ? 7.882 13.127 3.135 1.00 91.75 89 ASP A O 1
ATOM 715 N N . ILE A 1 90 ? 8.531 11.036 3.621 1.00 94.62 90 ILE A N 1
ATOM 716 C CA . ILE A 1 90 ? 7.169 10.493 3.780 1.00 94.62 90 ILE A CA 1
ATOM 717 C C . ILE A 1 90 ? 6.838 10.157 5.230 1.00 94.62 90 ILE A C 1
ATOM 719 O O . ILE A 1 90 ? 5.818 10.612 5.751 1.00 94.62 90 ILE A O 1
ATOM 723 N N . VAL A 1 91 ? 7.689 9.392 5.917 1.00 96.19 91 VAL A N 1
ATOM 724 C CA . VAL A 1 91 ? 7.393 8.913 7.277 1.00 96.19 91 VAL A CA 1
ATOM 725 C C . VAL A 1 91 ? 7.099 10.067 8.251 1.00 96.19 91 VAL A C 1
ATOM 727 O O . VAL A 1 91 ? 6.081 10.005 8.952 1.00 96.19 91 VAL A O 1
ATOM 730 N N . PRO A 1 92 ? 7.889 11.160 8.288 1.00 94.50 92 PRO A N 1
ATOM 731 C CA . PRO A 1 92 ? 7.629 12.257 9.215 1.00 94.50 92 PRO A CA 1
ATOM 732 C C . PRO A 1 92 ? 6.302 12.981 8.970 1.00 94.50 92 PRO A C 1
ATOM 734 O O . PRO A 1 92 ? 5.735 13.491 9.936 1.00 94.50 92 PRO A O 1
ATOM 737 N N . ILE A 1 93 ? 5.770 12.997 7.739 1.00 90.44 93 ILE A N 1
ATOM 738 C CA . ILE A 1 93 ? 4.485 13.650 7.423 1.00 90.44 93 ILE A CA 1
ATOM 739 C C . ILE A 1 93 ? 3.357 13.066 8.280 1.00 90.44 93 ILE A C 1
ATOM 741 O O . ILE A 1 93 ? 2.509 13.809 8.767 1.00 90.44 93 ILE A O 1
ATOM 745 N N . PHE A 1 94 ? 3.368 11.748 8.489 1.00 91.94 94 PHE A N 1
ATOM 746 C CA . PHE A 1 94 ? 2.295 11.036 9.184 1.00 91.94 94 PHE A CA 1
ATOM 747 C C . PHE A 1 94 ? 2.638 10.638 10.614 1.00 91.94 94 PHE A C 1
ATOM 749 O O . PHE A 1 94 ? 1.765 10.131 11.304 1.00 91.94 94 PHE A O 1
ATOM 756 N N . CYS A 1 95 ? 3.893 10.770 11.050 1.00 94.06 95 CYS A N 1
ATOM 757 C CA . CYS A 1 95 ? 4.329 10.255 12.352 1.00 94.06 95 CYS A CA 1
ATOM 758 C C . CYS A 1 95 ? 4.953 11.318 13.266 1.00 94.06 95 CYS A C 1
ATOM 760 O O . CYS A 1 95 ? 4.920 11.152 14.482 1.00 94.06 95 CYS A O 1
ATOM 762 N N . SER A 1 96 ? 5.497 12.419 12.733 1.00 91.38 96 SER A N 1
ATOM 763 C CA . SER A 1 96 ? 6.237 13.396 13.555 1.00 91.38 96 SER A CA 1
ATOM 764 C C . SER A 1 96 ? 5.372 14.112 14.599 1.00 91.38 96 SER A C 1
ATOM 766 O O . SER A 1 96 ? 5.859 14.401 15.691 1.00 91.38 96 SER A O 1
ATOM 768 N N . SER A 1 97 ? 4.094 14.355 14.295 1.00 87.69 97 SER A N 1
ATOM 769 C CA . SER A 1 97 ? 3.118 14.946 15.219 1.00 87.69 97 SER A CA 1
ATOM 770 C C . SER A 1 97 ? 2.260 13.913 15.960 1.00 87.69 97 SER A C 1
ATOM 772 O O . SER A 1 97 ? 1.453 14.293 16.808 1.00 87.69 97 SER A O 1
ATOM 774 N N . LEU A 1 98 ? 2.427 12.609 15.691 1.00 90.94 98 LEU A N 1
ATOM 775 C CA . LEU A 1 98 ? 1.645 11.556 16.344 1.00 90.94 98 LEU A CA 1
ATOM 776 C C . LEU A 1 98 ? 2.324 11.116 17.648 1.00 90.94 98 LEU A C 1
ATOM 778 O O . LEU A 1 98 ? 3.379 10.476 17.594 1.00 90.94 98 LEU A O 1
ATOM 782 N N . PRO A 1 99 ? 1.719 11.382 18.823 1.00 91.19 99 PRO A N 1
ATOM 783 C CA . PRO A 1 99 ? 2.328 11.035 20.107 1.00 91.19 99 PRO A CA 1
ATOM 784 C C . PRO A 1 99 ? 2.409 9.517 20.331 1.00 91.19 99 PRO A C 1
ATOM 786 O O . PRO A 1 99 ? 3.287 9.041 21.046 1.00 91.19 99 PRO A O 1
ATOM 789 N N . HIS A 1 100 ? 1.505 8.753 19.717 1.00 95.44 100 HIS A N 1
ATOM 790 C CA . HIS A 1 100 ? 1.421 7.293 19.772 1.00 95.44 100 HIS A CA 1
ATOM 791 C C . HIS A 1 100 ? 2.063 6.645 18.539 1.00 95.44 100 HIS A C 1
ATOM 793 O O . HIS A 1 100 ? 1.440 5.873 17.810 1.00 95.44 100 HIS A O 1
ATOM 799 N N . SER A 1 101 ? 3.327 6.984 18.279 1.00 96.94 101 SER A N 1
ATOM 800 C CA . SER A 1 101 ? 4.075 6.421 17.155 1.00 96.94 101 SER A CA 1
ATOM 801 C C . SER A 1 101 ? 5.491 5.982 17.536 1.00 96.94 101 SER A C 1
ATOM 803 O O . SER A 1 101 ? 6.111 6.478 18.477 1.00 96.94 101 SER A O 1
ATOM 805 N N . THR A 1 102 ? 6.013 4.993 16.816 1.00 97.75 102 THR A N 1
ATOM 806 C CA . THR A 1 102 ? 7.417 4.576 16.856 1.00 97.75 102 THR A CA 1
ATOM 807 C C . THR A 1 102 ? 7.909 4.505 15.430 1.00 97.75 102 THR A C 1
ATOM 809 O O . THR A 1 102 ? 7.485 3.642 14.669 1.00 97.75 102 THR A O 1
ATOM 812 N N . TRP A 1 103 ? 8.786 5.424 15.054 1.00 97.94 103 TRP A N 1
ATOM 813 C CA . TRP A 1 103 ? 9.190 5.542 13.667 1.00 97.94 103 TRP A CA 1
ATOM 814 C C . TRP A 1 103 ? 10.662 5.889 13.515 1.00 97.94 103 TRP A C 1
ATOM 816 O O . TRP A 1 103 ? 11.311 6.352 14.455 1.00 97.94 103 TRP A O 1
ATOM 826 N N . GLY A 1 104 ? 11.185 5.647 12.320 1.00 98.00 104 GLY A N 1
ATOM 827 C CA . GLY A 1 104 ? 12.532 6.037 11.938 1.00 98.00 104 GLY A CA 1
ATOM 828 C C . GLY A 1 104 ? 12.651 6.195 10.431 1.00 98.00 104 GLY A C 1
ATOM 829 O O . GLY A 1 104 ? 11.978 5.504 9.669 1.00 98.00 104 GLY A O 1
ATOM 830 N N . SER A 1 105 ? 13.533 7.087 10.004 1.00 98.00 105 SER A N 1
ATOM 831 C CA . SER A 1 105 ? 13.889 7.245 8.599 1.00 98.00 105 SER A CA 1
ATOM 832 C C . SER A 1 105 ? 15.388 7.111 8.396 1.00 98.00 105 SER A C 1
ATOM 834 O O . SER A 1 105 ? 16.177 7.410 9.300 1.00 98.00 105 SER A O 1
ATOM 836 N N . TYR A 1 106 ? 15.787 6.654 7.213 1.00 96.75 106 TYR A N 1
ATOM 837 C CA . TYR A 1 106 ? 17.185 6.739 6.809 1.00 96.75 106 TYR A CA 1
ATOM 838 C C . TYR A 1 106 ? 17.573 8.212 6.553 1.00 96.75 106 TYR A C 1
ATOM 840 O O . TYR A 1 106 ? 16.693 9.065 6.383 1.00 96.75 106 TYR A O 1
ATOM 848 N N . PRO A 1 107 ? 18.876 8.551 6.567 1.00 94.75 107 PRO A N 1
ATOM 849 C CA . PRO A 1 107 ? 19.340 9.902 6.255 1.00 94.75 107 PRO A CA 1
ATOM 850 C C . PRO A 1 107 ? 18.988 10.314 4.817 1.00 94.75 107 PRO A C 1
ATOM 852 O O . PRO A 1 107 ? 19.010 9.472 3.920 1.00 94.75 107 PRO A O 1
ATOM 855 N N . HIS A 1 108 ? 18.723 11.603 4.575 1.00 91.75 108 HIS A N 1
ATOM 856 C CA . HIS A 1 108 ? 18.409 12.114 3.228 1.00 91.75 108 HIS A CA 1
ATOM 857 C C . HIS A 1 108 ? 19.526 11.828 2.213 1.00 91.75 108 HIS A C 1
ATOM 859 O O . HIS A 1 108 ? 19.267 11.690 1.025 1.00 91.75 108 HIS A O 1
ATOM 865 N N . GLU A 1 109 ? 20.775 11.709 2.667 1.00 89.69 109 GLU A N 1
ATOM 866 C CA . GLU A 1 109 ? 21.929 11.420 1.815 1.00 89.69 109 GLU A CA 1
ATOM 867 C C . GLU A 1 109 ? 21.890 10.013 1.204 1.00 89.69 109 GLU A C 1
ATOM 869 O O . GLU A 1 109 ? 22.659 9.732 0.288 1.00 89.69 109 GLU A O 1
ATOM 874 N N . TYR A 1 110 ? 21.035 9.119 1.713 1.00 89.06 110 TYR A N 1
ATOM 875 C CA . TYR A 1 110 ? 20.864 7.779 1.149 1.00 89.06 110 TYR A CA 1
ATOM 876 C C . TYR A 1 110 ? 19.995 7.801 -0.115 1.00 89.06 110 TYR A C 1
ATOM 878 O O . TYR A 1 110 ? 20.086 6.880 -0.921 1.00 89.06 110 TYR A O 1
ATOM 886 N N . GLU A 1 111 ? 19.203 8.852 -0.343 1.00 86.06 111 GLU A N 1
ATOM 887 C CA . GLU A 1 111 ? 18.402 9.031 -1.562 1.00 86.06 111 GLU A CA 1
ATOM 888 C C . GLU A 1 111 ? 19.267 9.575 -2.719 1.00 86.06 111 GLU A C 1
ATOM 890 O O . GLU A 1 111 ? 18.953 10.578 -3.362 1.00 86.06 111 GLU A O 1
ATOM 895 N N . ASP A 1 112 ? 20.403 8.917 -2.975 1.00 76.81 112 ASP A N 1
ATOM 896 C CA . ASP A 1 112 ? 21.276 9.201 -4.114 1.00 76.81 112 ASP A CA 1
ATOM 897 C C . ASP A 1 112 ? 20.844 8.384 -5.342 1.00 76.81 112 ASP A C 1
ATOM 899 O O . ASP A 1 112 ? 21.043 7.169 -5.425 1.00 76.81 112 ASP A O 1
ATOM 903 N N . PHE A 1 113 ? 20.297 9.079 -6.341 1.00 68.81 113 PHE A N 1
ATOM 904 C CA . PHE A 1 113 ? 19.821 8.514 -7.609 1.00 68.81 113 PHE A CA 1
ATOM 905 C C . PHE A 1 113 ? 20.933 7.946 -8.515 1.00 68.81 113 PHE A C 1
ATOM 907 O O . PHE A 1 113 ? 20.651 7.509 -9.631 1.00 68.81 113 PHE A O 1
ATOM 914 N N . ALA A 1 114 ? 22.203 7.980 -8.099 1.00 69.19 114 ALA A N 1
ATOM 915 C CA . ALA A 1 114 ? 23.314 7.437 -8.880 1.00 69.19 114 ALA A CA 1
ATOM 916 C C . ALA A 1 114 ? 23.473 5.908 -8.775 1.00 69.19 114 ALA A C 1
ATOM 918 O O . ALA A 1 114 ? 24.158 5.311 -9.612 1.00 69.19 114 ALA A O 1
ATOM 919 N N . THR A 1 115 ? 22.880 5.270 -7.762 1.00 80.94 115 THR A N 1
ATOM 920 C CA . THR A 1 115 ? 23.055 3.835 -7.475 1.00 80.94 115 THR A CA 1
ATOM 921 C C . THR A 1 115 ? 21.722 3.095 -7.407 1.00 80.94 115 THR A C 1
ATOM 923 O O . THR A 1 115 ? 20.671 3.718 -7.318 1.00 80.94 115 THR A O 1
ATOM 926 N N . ASP A 1 116 ? 21.767 1.760 -7.473 1.00 89.00 116 ASP A N 1
ATOM 927 C CA . ASP A 1 116 ? 20.580 0.923 -7.276 1.00 89.00 116 ASP A CA 1
ATOM 928 C C . ASP A 1 116 ? 19.965 1.204 -5.900 1.00 89.00 116 ASP A C 1
ATOM 930 O O . ASP A 1 116 ? 20.577 0.909 -4.875 1.00 89.00 116 ASP A O 1
ATOM 934 N N . ALA A 1 117 ? 18.756 1.762 -5.894 1.00 94.00 117 ALA A N 1
ATOM 935 C CA . ALA A 1 117 ? 18.073 2.235 -4.695 1.00 94.00 117 ALA A CA 1
ATOM 936 C C . ALA A 1 117 ? 17.339 1.139 -3.897 1.00 94.00 117 ALA A C 1
ATOM 938 O O . ALA A 1 117 ? 16.733 1.433 -2.866 1.00 94.00 117 ALA A O 1
ATOM 939 N N . SER A 1 118 ? 17.401 -0.129 -4.319 1.00 94.44 118 SER A N 1
ATOM 940 C CA . SER A 1 118 ? 16.722 -1.244 -3.633 1.00 94.44 118 SER A CA 1
ATOM 941 C C . SER A 1 118 ? 17.168 -1.444 -2.177 1.00 94.44 118 SER A C 1
ATOM 943 O O . SER A 1 118 ? 16.417 -1.976 -1.358 1.00 94.44 118 SER A O 1
ATOM 945 N N . PHE A 1 119 ? 18.358 -0.965 -1.799 1.00 95.69 119 PHE A N 1
ATOM 946 C CA . PHE A 1 119 ? 18.819 -1.007 -0.408 1.00 95.69 119 PHE A CA 1
ATOM 947 C C . PHE A 1 119 ? 17.968 -0.150 0.548 1.00 95.69 119 PHE A C 1
ATOM 949 O O . PHE A 1 119 ? 17.941 -0.439 1.744 1.00 95.69 119 PHE A O 1
ATOM 956 N N . LEU A 1 120 ? 17.262 0.873 0.050 1.00 97.06 120 LEU A N 1
ATOM 957 C CA . LEU A 1 120 ? 16.345 1.695 0.851 1.00 97.06 120 LEU A CA 1
ATOM 958 C C . LEU A 1 120 ? 15.130 0.881 1.317 1.00 97.06 120 LEU A C 1
ATOM 960 O O . LEU A 1 120 ? 14.658 1.029 2.450 1.00 97.06 120 LEU A O 1
ATOM 964 N N . ASP A 1 121 ? 14.665 -0.034 0.465 1.00 98.25 121 ASP A N 1
ATOM 965 C CA . ASP A 1 121 ? 13.572 -0.950 0.784 1.00 98.25 121 ASP A CA 1
ATOM 966 C C . ASP A 1 121 ? 14.021 -1.947 1.859 1.00 98.25 121 ASP A C 1
ATOM 968 O O . ASP A 1 121 ? 13.331 -2.146 2.864 1.00 98.25 121 ASP A O 1
ATOM 972 N N . HIS A 1 122 ? 15.227 -2.506 1.701 1.00 98.25 122 HIS A N 1
ATOM 973 C CA . HIS A 1 122 ? 15.837 -3.372 2.709 1.00 98.25 122 HIS A CA 1
ATOM 974 C C . HIS A 1 122 ? 16.026 -2.662 4.048 1.00 98.25 122 HIS A C 1
ATOM 976 O O . HIS A 1 122 ? 15.681 -3.236 5.075 1.00 98.25 122 HIS A O 1
ATOM 982 N N . TRP A 1 123 ? 16.486 -1.407 4.055 1.00 98.25 123 TRP A N 1
ATOM 983 C CA . TRP A 1 123 ? 16.653 -0.644 5.293 1.00 98.25 123 TRP A CA 1
ATOM 984 C C . TRP A 1 123 ? 15.350 -0.568 6.094 1.00 98.25 123 TRP A C 1
ATOM 986 O O . TRP A 1 123 ? 15.354 -0.798 7.304 1.00 98.25 123 TRP A O 1
ATOM 996 N N . SER A 1 124 ? 14.234 -0.287 5.418 1.00 98.44 124 SER A N 1
ATOM 997 C CA . SER A 1 124 ? 12.915 -0.160 6.049 1.00 98.44 124 SER A CA 1
ATOM 998 C C . SER A 1 124 ? 12.473 -1.474 6.689 1.00 98.44 124 SER A C 1
ATOM 1000 O O . SER A 1 124 ? 12.026 -1.489 7.839 1.00 98.44 124 SER A O 1
ATOM 1002 N N . PHE A 1 125 ? 12.663 -2.585 5.973 1.00 98.69 125 PHE A N 1
ATOM 1003 C CA . PHE A 1 125 ? 12.414 -3.922 6.502 1.00 98.69 125 PHE A CA 1
ATOM 1004 C C . PHE A 1 125 ? 13.333 -4.250 7.692 1.00 98.69 125 PHE A C 1
ATOM 1006 O O . PHE A 1 125 ? 12.850 -4.670 8.743 1.00 98.69 125 PHE A O 1
ATOM 1013 N N . ASP A 1 126 ? 14.639 -4.010 7.566 1.00 98.62 126 ASP A N 1
ATOM 1014 C CA . ASP A 1 126 ? 15.641 -4.343 8.583 1.00 98.62 126 ASP A CA 1
ATOM 1015 C C . ASP A 1 126 ? 15.410 -3.561 9.889 1.00 98.62 126 ASP A C 1
ATOM 1017 O O . ASP A 1 126 ? 15.610 -4.096 10.984 1.00 98.62 126 ASP A O 1
ATOM 1021 N N . GLN A 1 127 ? 14.939 -2.307 9.815 1.00 98.69 127 GLN A N 1
ATOM 1022 C CA . GLN A 1 127 ? 14.549 -1.552 11.012 1.00 98.69 127 GLN A CA 1
ATOM 1023 C C . GLN A 1 127 ? 13.380 -2.205 11.751 1.00 98.69 127 GLN A C 1
ATOM 1025 O O . GLN A 1 127 ? 13.394 -2.277 12.987 1.00 98.69 127 GLN A O 1
ATOM 1030 N N . PHE A 1 128 ? 12.381 -2.687 11.012 1.00 98.56 128 PHE A N 1
ATOM 1031 C CA . PHE A 1 128 ? 11.227 -3.356 11.596 1.00 98.56 128 PHE A CA 1
ATOM 1032 C C . PHE A 1 128 ? 11.584 -4.733 12.162 1.00 98.56 128 PHE A C 1
ATOM 1034 O O . PHE A 1 128 ? 11.236 -5.030 13.306 1.00 98.56 128 PHE A O 1
ATOM 1041 N N . GLU A 1 129 ? 12.356 -5.535 11.428 1.00 98.62 129 GLU A N 1
ATOM 1042 C CA . GLU A 1 129 ? 12.887 -6.812 11.917 1.00 98.62 129 GLU A CA 1
ATOM 1043 C C . GLU A 1 129 ? 13.723 -6.604 13.189 1.00 98.62 129 GLU A C 1
ATOM 1045 O O . GLU A 1 129 ? 13.528 -7.282 14.201 1.00 98.62 129 GLU A O 1
ATOM 1050 N N . GLY A 1 130 ? 14.588 -5.587 13.197 1.00 98.44 130 GLY A N 1
ATOM 1051 C CA . GLY A 1 130 ? 15.339 -5.180 14.378 1.00 98.44 130 GLY A CA 1
ATOM 1052 C C . GLY A 1 130 ? 14.443 -4.761 15.548 1.00 98.44 130 GLY A C 1
ATOM 1053 O O . GLY A 1 130 ? 14.761 -5.068 16.698 1.00 98.44 130 GLY A O 1
ATOM 1054 N N . LEU A 1 131 ? 13.324 -4.076 15.292 1.00 98.50 131 LEU A N 1
ATOM 1055 C CA . LEU A 1 131 ? 12.347 -3.705 16.319 1.00 98.50 131 LEU A CA 1
ATOM 1056 C C . LEU A 1 131 ? 11.679 -4.941 16.931 1.00 98.50 131 LEU A C 1
ATOM 1058 O O . LEU A 1 131 ? 11.620 -5.039 18.159 1.00 98.50 131 LEU A O 1
ATOM 1062 N N . LEU A 1 132 ? 11.240 -5.901 16.113 1.00 97.88 132 LEU A N 1
ATOM 1063 C CA . LEU A 1 132 ? 10.667 -7.151 16.615 1.00 97.88 132 LEU A CA 1
ATOM 1064 C C . LEU A 1 132 ? 11.692 -7.962 17.411 1.00 97.88 132 LEU A C 1
ATOM 1066 O O . LEU A 1 132 ? 11.375 -8.429 18.503 1.00 97.88 132 LEU A O 1
ATOM 1070 N N . ASN A 1 133 ? 12.939 -8.045 16.953 1.00 97.88 133 ASN A N 1
ATOM 1071 C CA . ASN A 1 133 ? 13.999 -8.728 17.697 1.00 97.88 133 ASN A CA 1
ATOM 1072 C C . ASN A 1 133 ? 14.246 -8.087 19.071 1.00 97.88 133 ASN A C 1
ATOM 1074 O O . ASN A 1 133 ? 14.310 -8.794 20.074 1.00 97.88 133 ASN A O 1
ATOM 1078 N N . ARG A 1 134 ? 14.298 -6.749 19.160 1.00 97.81 134 ARG A N 1
ATOM 1079 C CA . ARG A 1 134 ? 14.443 -6.047 20.453 1.00 97.81 134 ARG A CA 1
ATOM 1080 C C . ARG A 1 134 ? 13.278 -6.306 21.405 1.00 97.81 134 ARG A C 1
ATOM 1082 O O . ARG A 1 134 ? 13.474 -6.321 22.617 1.00 97.81 134 ARG A O 1
ATOM 1089 N N . SER A 1 135 ? 12.075 -6.518 20.878 1.00 97.56 135 SER A N 1
ATOM 1090 C CA . SER A 1 135 ? 10.901 -6.802 21.707 1.00 97.56 135 SER A CA 1
ATOM 1091 C C . SER A 1 135 ? 10.985 -8.143 22.450 1.00 97.56 135 SER A C 1
ATOM 1093 O O . SER A 1 135 ? 10.250 -8.351 23.412 1.00 97.56 135 SER A O 1
ATOM 1095 N N . LEU A 1 136 ? 11.882 -9.052 22.048 1.00 95.56 136 LEU A N 1
ATOM 1096 C CA . LEU A 1 136 ? 12.102 -10.309 22.768 1.00 95.56 136 LEU A CA 1
ATOM 1097 C C . LEU A 1 136 ? 12.666 -10.070 24.177 1.00 95.56 136 LEU A C 1
ATOM 1099 O O . LEU A 1 136 ? 12.310 -10.801 25.102 1.00 95.56 136 LEU A O 1
ATOM 1103 N N . ASP A 1 137 ? 13.465 -9.012 24.341 1.00 97.38 137 ASP A N 1
ATOM 1104 C CA . ASP A 1 137 ? 14.083 -8.623 25.612 1.00 97.38 137 ASP A CA 1
ATOM 1105 C C . ASP A 1 137 ? 13.384 -7.415 26.271 1.00 97.38 137 ASP A C 1
ATOM 1107 O O . ASP A 1 137 ? 13.367 -7.291 27.499 1.00 97.38 137 ASP A O 1
ATOM 1111 N N . ASP A 1 138 ? 12.772 -6.524 25.483 1.00 97.94 138 ASP A N 1
ATOM 1112 C CA . ASP A 1 138 ? 12.025 -5.365 25.983 1.00 97.94 138 ASP A CA 1
ATOM 1113 C C . ASP A 1 138 ? 10.536 -5.692 26.192 1.00 97.94 138 ASP A C 1
ATOM 1115 O O . ASP A 1 138 ? 9.706 -5.632 25.280 1.00 97.94 138 ASP A O 1
ATOM 1119 N N . VAL A 1 139 ? 10.183 -5.975 27.450 1.00 97.38 139 VAL A N 1
ATOM 1120 C CA . VAL A 1 139 ? 8.807 -6.281 27.878 1.00 97.38 139 VAL A CA 1
ATOM 1121 C C . VAL A 1 139 ? 7.816 -5.169 27.524 1.00 97.38 139 VAL A C 1
ATOM 1123 O O . VAL A 1 139 ? 6.673 -5.473 27.184 1.00 97.38 139 VAL A O 1
ATOM 1126 N N . LYS A 1 140 ? 8.215 -3.892 27.589 1.00 97.44 140 LYS A N 1
ATOM 1127 C CA . LYS A 1 140 ? 7.307 -2.778 27.275 1.00 97.44 140 LYS A CA 1
ATOM 1128 C C . LYS A 1 140 ? 7.036 -2.715 25.779 1.00 97.44 140 LYS A C 1
ATOM 1130 O O . LYS A 1 140 ? 5.885 -2.550 25.384 1.00 97.44 140 LYS A O 1
ATOM 1135 N N . LEU A 1 141 ? 8.073 -2.893 24.962 1.00 97.62 141 LEU A N 1
ATOM 1136 C CA . LEU A 1 141 ? 7.931 -2.946 23.509 1.00 97.62 141 LEU A CA 1
ATOM 1137 C C . LEU A 1 141 ? 7.069 -4.137 23.078 1.00 97.62 141 LEU A C 1
ATOM 1139 O O . LEU A 1 141 ? 6.172 -3.980 22.257 1.00 97.62 141 LEU A O 1
ATOM 1143 N N . ARG A 1 142 ? 7.271 -5.312 23.684 1.00 97.69 142 ARG A N 1
ATOM 1144 C CA . ARG A 1 142 ? 6.414 -6.478 23.440 1.00 97.69 142 ARG A CA 1
ATOM 1145 C C . ARG A 1 142 ? 4.959 -6.222 23.817 1.00 97.69 142 ARG A C 1
ATOM 1147 O O . ARG A 1 142 ? 4.061 -6.589 23.070 1.00 97.69 142 ARG A O 1
ATOM 1154 N N . GLN A 1 143 ? 4.712 -5.598 24.968 1.00 97.50 143 GLN A N 1
ATOM 1155 C CA . GLN A 1 143 ? 3.353 -5.247 25.390 1.00 97.50 143 GLN A CA 1
ATOM 1156 C C . GLN A 1 143 ? 2.685 -4.264 24.429 1.00 97.50 143 GLN A C 1
ATOM 1158 O O . GLN A 1 143 ? 1.494 -4.405 24.184 1.00 97.50 143 GLN A O 1
ATOM 1163 N N . LEU A 1 144 ? 3.440 -3.307 23.886 1.00 97.50 144 LEU A N 1
ATOM 1164 C CA . LEU A 1 144 ? 2.969 -2.372 22.866 1.00 97.50 144 LEU A CA 1
ATOM 1165 C C . LEU A 1 144 ? 2.599 -3.099 21.567 1.00 97.50 144 LEU A C 1
ATOM 1167 O O . LEU A 1 144 ? 1.524 -2.859 21.028 1.00 97.50 144 LEU A O 1
ATOM 1171 N N . LEU A 1 145 ? 3.448 -4.018 21.097 1.00 97.25 145 LEU A N 1
ATOM 1172 C CA . LEU A 1 145 ? 3.198 -4.796 19.878 1.00 97.25 145 LEU A CA 1
ATOM 1173 C C . LEU A 1 145 ? 1.955 -5.690 19.982 1.00 97.25 145 LEU A C 1
ATOM 1175 O O . LEU A 1 145 ? 1.300 -5.928 18.978 1.00 97.25 145 LEU A O 1
ATOM 1179 N N . LEU A 1 146 ? 1.612 -6.164 21.182 1.00 95.94 146 LEU A N 1
ATOM 1180 C CA . LEU A 1 146 ? 0.445 -7.021 21.427 1.00 95.94 146 LEU A CA 1
ATOM 1181 C C . LEU A 1 146 ? -0.866 -6.248 21.653 1.00 95.94 146 LEU A C 1
ATOM 1183 O O . LEU A 1 146 ? -1.874 -6.854 22.022 1.00 95.94 146 LEU A O 1
ATOM 1187 N N . GLN A 1 147 ? -0.873 -4.922 21.501 1.00 95.62 147 GLN A N 1
ATOM 1188 C CA . GLN A 1 147 ? -2.105 -4.149 21.638 1.00 95.62 147 GLN A CA 1
ATOM 1189 C C . GLN A 1 147 ? -3.004 -4.283 20.404 1.00 95.62 147 GLN A C 1
ATOM 1191 O O . GLN A 1 147 ? -2.537 -4.467 19.282 1.00 95.62 147 GLN A O 1
ATOM 1196 N N . ASP A 1 148 ? -4.315 -4.130 20.608 1.00 95.69 148 ASP A N 1
ATOM 1197 C CA . ASP A 1 148 ? -5.258 -3.997 19.503 1.00 95.69 148 ASP A CA 1
ATOM 1198 C C . ASP A 1 148 ? -5.030 -2.679 18.755 1.00 95.69 148 ASP A C 1
ATOM 1200 O O . ASP A 1 148 ? -4.531 -1.699 19.315 1.00 95.69 148 ASP A O 1
ATOM 1204 N N . LYS A 1 149 ? -5.479 -2.636 17.499 1.00 97.19 149 LYS A N 1
ATOM 1205 C CA . LYS A 1 149 ? -5.470 -1.423 16.671 1.00 97.19 149 LYS A CA 1
ATOM 1206 C C . LYS A 1 149 ? -4.071 -0.873 16.370 1.00 97.19 149 LYS A C 1
ATOM 1208 O O . LYS A 1 149 ? -3.901 0.339 16.225 1.00 97.19 149 LYS A O 1
ATOM 1213 N N . LEU A 1 150 ? -3.085 -1.765 16.291 1.00 98.06 150 LEU A N 1
ATOM 1214 C CA . LEU A 1 150 ? -1.731 -1.470 15.838 1.00 98.06 150 LEU A CA 1
ATOM 1215 C C . LEU A 1 150 ? -1.709 -1.327 14.311 1.00 98.06 150 LEU A C 1
ATOM 1217 O O . LEU A 1 150 ? -2.240 -2.178 13.599 1.00 98.06 150 LEU A O 1
ATOM 1221 N N . VAL A 1 151 ? -1.062 -0.275 13.811 1.00 98.50 151 VAL A N 1
ATOM 1222 C CA . VAL A 1 151 ? -0.784 -0.099 12.380 1.00 98.50 151 VAL A CA 1
ATOM 1223 C C . VAL A 1 151 ? 0.722 -0.141 12.157 1.00 98.50 151 VAL A C 1
ATOM 1225 O O . VAL A 1 151 ? 1.474 0.553 12.838 1.00 98.50 151 VAL A O 1
ATOM 1228 N N . ILE A 1 152 ? 1.165 -0.957 11.203 1.00 98.62 152 ILE A N 1
ATOM 1229 C CA . ILE A 1 152 ? 2.565 -1.039 10.780 1.00 98.62 152 ILE A CA 1
ATOM 1230 C C . ILE A 1 152 ? 2.641 -0.583 9.327 1.00 98.62 152 ILE A C 1
ATOM 1232 O O . ILE A 1 152 ? 1.932 -1.113 8.473 1.00 98.62 152 ILE A O 1
ATOM 1236 N N . PHE A 1 153 ? 3.503 0.389 9.052 1.00 98.62 153 PHE A N 1
ATOM 1237 C CA . PHE A 1 153 ? 3.705 0.959 7.728 1.00 98.62 153 PHE A CA 1
ATOM 1238 C C . PHE A 1 153 ? 5.180 0.886 7.336 1.00 98.62 153 PHE A C 1
ATOM 1240 O O . PHE A 1 153 ? 6.043 1.452 8.003 1.00 98.62 153 PHE A O 1
ATOM 1247 N N . LEU A 1 154 ? 5.475 0.188 6.242 1.00 98.31 154 LEU A N 1
ATOM 1248 C CA . LEU A 1 154 ? 6.808 0.169 5.647 1.00 98.31 154 LEU A CA 1
ATOM 1249 C C . LEU A 1 154 ? 6.764 0.932 4.333 1.00 98.31 154 LEU A C 1
ATOM 1251 O O . LEU A 1 154 ? 6.067 0.542 3.398 1.00 98.31 154 LEU A O 1
ATOM 1255 N N . HIS A 1 155 ? 7.517 2.020 4.279 1.00 98.50 155 HIS A N 1
ATOM 1256 C CA . HIS A 1 155 ? 7.626 2.850 3.098 1.00 98.50 155 HIS A CA 1
ATOM 1257 C C . HIS A 1 155 ? 8.810 2.398 2.236 1.00 98.50 155 HIS A C 1
ATOM 1259 O O . HIS A 1 155 ? 9.965 2.574 2.621 1.00 98.50 155 HIS A O 1
ATOM 1265 N N . LEU A 1 156 ? 8.518 1.848 1.057 1.00 98.50 156 LEU A N 1
ATOM 1266 C CA . LEU A 1 156 ? 9.509 1.280 0.137 1.00 98.50 156 LEU A CA 1
ATOM 1267 C C . LEU A 1 156 ? 9.737 2.231 -1.052 1.00 98.50 156 LEU A C 1
ATOM 1269 O O . LEU A 1 156 ? 8.877 2.329 -1.927 1.00 98.50 156 LEU A O 1
ATOM 1273 N N . LEU A 1 157 ? 10.856 2.962 -1.070 1.00 97.25 157 LEU A N 1
ATOM 1274 C CA . LEU A 1 157 ? 11.159 4.004 -2.066 1.00 97.25 157 LEU A CA 1
ATOM 1275 C C . LEU A 1 157 ? 11.854 3.470 -3.336 1.00 97.25 157 LEU A C 1
ATOM 1277 O O . LEU A 1 157 ? 11.818 4.123 -4.377 1.00 97.25 157 LEU A O 1
ATOM 1281 N N . GLY A 1 158 ? 12.479 2.292 -3.287 1.00 97.12 158 GLY A N 1
ATOM 1282 C CA . GLY A 1 158 ? 13.460 1.851 -4.283 1.00 97.12 158 GLY A CA 1
ATOM 1283 C C . GLY A 1 158 ? 12.951 1.849 -5.728 1.00 97.12 158 GLY A C 1
ATOM 1284 O O . GLY A 1 158 ? 13.677 2.255 -6.639 1.00 97.12 158 GLY A O 1
ATOM 1285 N N . CYS A 1 159 ? 11.690 1.463 -5.957 1.00 97.56 159 CYS A N 1
ATOM 1286 C CA . CYS A 1 159 ? 11.085 1.495 -7.293 1.00 97.56 159 CYS A CA 1
ATOM 1287 C C . CYS A 1 159 ? 10.986 2.917 -7.865 1.00 97.56 159 CYS A C 1
ATOM 1289 O O . CYS A 1 159 ? 11.316 3.107 -9.035 1.00 97.56 159 CYS A O 1
ATOM 1291 N N . ASP A 1 160 ? 10.587 3.912 -7.074 1.00 97.06 160 ASP A N 1
ATOM 1292 C CA . ASP A 1 160 ? 10.506 5.299 -7.538 1.00 97.06 160 ASP A CA 1
ATOM 1293 C C . ASP A 1 160 ? 11.888 5.843 -7.923 1.00 97.06 160 ASP A C 1
ATOM 1295 O O . ASP A 1 160 ? 12.107 6.253 -9.069 1.00 97.06 160 ASP A O 1
ATOM 1299 N N . SER A 1 161 ? 12.866 5.721 -7.019 1.00 96.12 161 SER A N 1
ATOM 1300 C CA . SER A 1 161 ? 14.236 6.183 -7.261 1.00 96.12 161 SER A CA 1
ATOM 1301 C C . SER A 1 161 ? 14.865 5.515 -8.486 1.00 96.12 161 SER A C 1
ATOM 1303 O O . SER A 1 161 ? 15.413 6.192 -9.361 1.00 96.12 161 SER A O 1
ATOM 1305 N N . ASN A 1 162 ? 14.724 4.191 -8.613 1.00 97.00 162 ASN A N 1
ATOM 1306 C CA . ASN A 1 162 ? 15.210 3.455 -9.778 1.00 97.00 162 ASN A CA 1
ATOM 1307 C C . ASN A 1 162 ? 14.417 3.797 -11.056 1.00 97.00 162 ASN A C 1
ATOM 1309 O O . ASN A 1 162 ? 14.966 3.751 -12.160 1.00 97.00 162 ASN A O 1
ATOM 1313 N N . GLY A 1 163 ? 13.143 4.175 -10.940 1.00 96.56 163 GLY A N 1
ATOM 1314 C CA . GLY A 1 163 ? 12.313 4.644 -12.048 1.00 96.56 163 GLY A CA 1
ATOM 1315 C C . GLY A 1 163 ? 12.811 5.974 -12.614 1.00 96.56 163 GLY A C 1
ATOM 1316 O O . GLY A 1 163 ? 12.995 6.087 -13.832 1.00 96.56 163 GLY A O 1
ATOM 1317 N N . HIS A 1 164 ? 13.112 6.942 -11.744 1.00 95.50 164 HIS A N 1
ATOM 1318 C CA . HIS A 1 164 ? 13.710 8.232 -12.116 1.00 95.50 164 HIS A CA 1
ATOM 1319 C C . HIS A 1 164 ? 15.106 8.075 -12.718 1.00 95.50 164 HIS A C 1
ATOM 1321 O O . HIS A 1 164 ? 15.395 8.645 -13.776 1.00 95.50 164 HIS A O 1
ATOM 1327 N N . ALA A 1 165 ? 15.965 7.272 -12.085 1.00 95.06 165 ALA A N 1
ATOM 1328 C CA . ALA A 1 165 ? 17.356 7.097 -12.498 1.00 95.06 165 ALA A CA 1
ATOM 1329 C C . ALA A 1 165 ? 17.500 6.263 -13.781 1.00 95.06 165 ALA A C 1
ATOM 1331 O O . ALA A 1 165 ? 18.291 6.592 -14.670 1.00 95.06 165 ALA A O 1
ATOM 1332 N N . HIS A 1 166 ? 16.725 5.181 -13.900 1.00 95.12 166 HIS A N 1
ATOM 1333 C CA . HIS A 1 166 ? 16.976 4.133 -14.891 1.00 95.12 166 HIS A CA 1
ATOM 1334 C C . HIS A 1 166 ? 15.805 3.837 -15.826 1.00 95.12 166 HIS A C 1
ATOM 1336 O O . HIS A 1 166 ? 16.013 3.132 -16.811 1.00 95.12 166 HIS A O 1
ATOM 1342 N N . ARG A 1 167 ? 14.624 4.435 -15.614 1.00 96.38 167 ARG A N 1
ATOM 1343 C CA . ARG A 1 167 ? 13.372 4.186 -16.363 1.00 96.38 167 ARG A CA 1
ATOM 1344 C C . ARG A 1 167 ? 12.692 2.857 -15.984 1.00 96.38 167 ARG A C 1
ATOM 1346 O O . ARG A 1 167 ? 13.378 1.877 -15.674 1.00 96.38 167 ARG A O 1
ATOM 1353 N N . PRO A 1 168 ? 11.348 2.771 -16.083 1.00 95.25 168 PRO A N 1
ATOM 1354 C CA . PRO A 1 168 ? 10.568 1.623 -15.592 1.00 95.25 168 PRO A CA 1
ATOM 1355 C C . PRO A 1 168 ? 10.716 0.316 -16.393 1.00 95.25 168 PRO A C 1
ATOM 1357 O O . PRO A 1 168 ? 10.203 -0.726 -15.995 1.00 95.25 168 PRO A O 1
ATOM 1360 N N . TYR A 1 169 ? 11.401 0.339 -17.536 1.00 95.12 169 TYR A N 1
ATOM 1361 C CA . TYR A 1 169 ? 11.723 -0.854 -18.333 1.00 95.12 169 TYR A CA 1
ATOM 1362 C C . TYR A 1 169 ? 13.169 -1.332 -18.144 1.00 95.12 169 TYR A C 1
ATOM 1364 O O . TYR A 1 169 ? 13.568 -2.335 -18.735 1.00 95.12 169 TYR A O 1
ATOM 1372 N N . SER A 1 170 ? 13.974 -0.632 -17.339 1.00 96.19 170 SER A N 1
ATOM 1373 C CA . SER A 1 170 ? 15.333 -1.077 -17.035 1.00 96.19 170 SER A CA 1
ATOM 1374 C C . SER A 1 170 ? 15.340 -2.340 -16.187 1.00 96.19 170 SER A C 1
ATOM 1376 O O . SER A 1 170 ? 14.464 -2.566 -15.354 1.00 96.19 170 SER A O 1
ATOM 1378 N N . SER A 1 171 ? 16.390 -3.148 -16.333 1.00 95.88 171 SER A N 1
ATOM 1379 C CA . SER A 1 171 ? 16.594 -4.307 -15.464 1.00 95.88 171 SER A CA 1
ATOM 1380 C C . SER A 1 171 ? 16.715 -3.924 -13.988 1.00 95.88 171 SER A C 1
ATOM 1382 O O . SER A 1 171 ? 16.355 -4.737 -13.148 1.00 95.88 171 SER A O 1
ATOM 1384 N N . ILE A 1 172 ? 17.197 -2.716 -13.674 1.00 96.25 172 ILE A N 1
ATOM 1385 C CA . ILE A 1 172 ? 17.346 -2.229 -12.295 1.00 96.25 172 ILE A CA 1
ATOM 1386 C C . ILE A 1 172 ? 15.961 -2.018 -11.669 1.00 96.25 172 ILE A C 1
ATOM 1388 O O . ILE A 1 172 ? 15.643 -2.674 -10.682 1.00 96.25 172 ILE A O 1
ATOM 1392 N N . TYR A 1 173 ? 15.084 -1.233 -12.307 1.00 97.44 173 TYR A N 1
ATOM 1393 C CA . TYR A 1 173 ? 13.701 -1.057 -11.844 1.00 97.44 173 TYR A CA 1
ATOM 1394 C C . TYR A 1 173 ? 12.951 -2.394 -11.758 1.00 97.44 173 TYR A C 1
ATOM 1396 O O . TYR A 1 173 ? 12.346 -2.718 -10.739 1.00 97.44 173 TYR A O 1
ATOM 1404 N N . LEU A 1 174 ? 13.035 -3.222 -12.806 1.00 97.50 174 LEU A N 1
ATOM 1405 C CA . LEU A 1 174 ? 12.339 -4.511 -12.846 1.00 97.50 174 LEU A CA 1
ATOM 1406 C C . LEU A 1 174 ? 12.863 -5.511 -11.801 1.00 97.50 174 LEU A C 1
ATOM 1408 O O . LEU A 1 174 ? 12.105 -6.371 -11.355 1.00 97.50 174 LEU A O 1
ATOM 1412 N N . ASN A 1 175 ? 14.141 -5.442 -11.421 1.00 97.19 175 ASN A N 1
ATOM 1413 C CA . ASN A 1 175 ? 14.671 -6.239 -10.316 1.00 97.19 175 ASN A CA 1
ATOM 1414 C C . ASN A 1 175 ? 14.231 -5.679 -8.960 1.00 97.19 175 ASN A C 1
ATOM 1416 O O . ASN A 1 175 ? 13.947 -6.472 -8.071 1.00 97.19 175 ASN A O 1
ATOM 1420 N N . ASN A 1 176 ? 14.072 -4.362 -8.814 1.00 98.12 176 ASN A N 1
ATOM 1421 C CA . ASN A 1 176 ? 13.526 -3.774 -7.591 1.00 98.12 176 ASN A CA 1
ATOM 1422 C C . ASN A 1 176 ? 12.082 -4.233 -7.320 1.00 98.12 176 ASN A C 1
ATOM 1424 O O . ASN A 1 176 ? 11.722 -4.438 -6.166 1.00 98.12 176 ASN A O 1
ATOM 1428 N N . VAL A 1 177 ? 11.267 -4.470 -8.358 1.00 98.50 177 VAL A N 1
ATOM 1429 C CA . VAL A 1 177 ? 9.931 -5.083 -8.185 1.00 98.50 177 VAL A CA 1
ATOM 1430 C C . VAL A 1 177 ? 10.031 -6.447 -7.489 1.00 98.50 177 VAL A C 1
ATOM 1432 O O . VAL A 1 177 ? 9.204 -6.762 -6.639 1.00 98.50 177 VAL A O 1
ATOM 1435 N N . LYS A 1 178 ? 11.066 -7.238 -7.807 1.00 98.25 178 LYS A N 1
ATOM 1436 C CA . LYS A 1 178 ? 11.320 -8.529 -7.146 1.00 98.25 178 LYS A CA 1
ATOM 1437 C C . LYS A 1 178 ? 11.752 -8.341 -5.697 1.00 98.25 178 LYS A C 1
ATOM 1439 O O . LYS A 1 178 ? 11.255 -9.044 -4.833 1.00 98.25 178 LYS A O 1
ATOM 1444 N N . VAL A 1 179 ? 12.620 -7.363 -5.428 1.00 98.50 179 VAL A N 1
ATOM 1445 C CA . VAL A 1 179 ? 13.049 -7.025 -4.059 1.00 98.50 179 VAL A CA 1
ATOM 1446 C C . VAL A 1 179 ? 11.849 -6.658 -3.184 1.00 98.50 179 VAL A C 1
ATOM 1448 O O . VAL A 1 179 ? 11.740 -7.121 -2.053 1.00 98.50 179 VAL A O 1
ATOM 1451 N N . VAL A 1 180 ? 10.914 -5.869 -3.716 1.00 98.56 180 VAL A N 1
ATOM 1452 C CA . VAL A 1 180 ? 9.685 -5.494 -3.004 1.00 98.56 180 VAL A CA 1
ATOM 1453 C C . VAL A 1 180 ? 8.805 -6.718 -2.709 1.00 98.56 180 VAL A C 1
ATOM 1455 O O . VAL A 1 180 ? 8.273 -6.827 -1.605 1.00 98.56 180 VAL A O 1
ATOM 1458 N N . ASP A 1 181 ? 8.681 -7.659 -3.649 1.00 98.81 181 ASP A N 1
ATOM 1459 C CA . ASP A 1 181 ? 7.963 -8.924 -3.429 1.00 98.81 181 ASP A CA 1
ATOM 1460 C C . ASP A 1 181 ? 8.638 -9.811 -2.369 1.00 98.81 181 ASP A C 1
ATOM 1462 O O . ASP A 1 181 ? 7.970 -10.314 -1.468 1.00 98.81 181 ASP A O 1
ATOM 1466 N N . GLU A 1 182 ? 9.967 -9.931 -2.411 1.00 98.69 182 GLU A N 1
ATOM 1467 C CA . GLU A 1 182 ? 10.759 -10.653 -1.406 1.00 98.69 182 GLU A CA 1
ATOM 1468 C C . GLU A 1 182 ? 10.603 -10.030 -0.009 1.00 98.69 182 GLU A C 1
ATOM 1470 O O . GLU A 1 182 ? 10.484 -10.741 0.990 1.00 98.69 182 GLU A O 1
ATOM 1475 N N . ILE A 1 183 ? 10.566 -8.697 0.087 1.00 98.81 183 ILE A N 1
ATOM 1476 C CA . ILE A 1 183 ? 10.296 -7.989 1.345 1.00 98.81 183 ILE A CA 1
ATOM 1477 C C . ILE A 1 183 ? 8.874 -8.272 1.834 1.00 98.81 183 ILE A C 1
ATOM 1479 O O . ILE A 1 183 ? 8.690 -8.515 3.027 1.00 98.81 183 ILE A O 1
ATOM 1483 N N . ALA A 1 184 ? 7.877 -8.291 0.944 1.00 98.75 184 ALA A N 1
ATOM 1484 C CA . ALA A 1 184 ? 6.506 -8.642 1.308 1.00 98.75 184 ALA A CA 1
ATOM 1485 C C . ALA A 1 184 ? 6.410 -10.083 1.847 1.00 98.75 184 ALA A C 1
ATOM 1487 O O . ALA A 1 184 ? 5.755 -10.310 2.867 1.00 98.75 184 ALA A O 1
ATOM 1488 N N . GLU A 1 185 ? 7.112 -11.038 1.227 1.00 98.81 185 GLU A N 1
ATOM 1489 C CA . GLU A 1 185 ? 7.195 -12.425 1.699 1.00 98.81 185 GLU A CA 1
ATOM 1490 C C . GLU A 1 185 ? 7.872 -12.523 3.072 1.00 98.81 185 GLU A C 1
ATOM 1492 O O . GLU A 1 185 ? 7.350 -13.164 3.991 1.00 98.81 185 GLU A O 1
ATOM 1497 N N . ARG A 1 186 ? 9.025 -11.865 3.244 1.00 98.75 186 ARG A N 1
ATOM 1498 C CA . ARG A 1 186 ? 9.752 -11.837 4.521 1.00 98.75 186 ARG A CA 1
ATOM 1499 C C . ARG A 1 186 ? 8.913 -11.205 5.625 1.00 98.75 186 ARG A C 1
ATOM 1501 O O . ARG A 1 186 ? 8.865 -11.752 6.722 1.00 98.75 186 ARG A O 1
ATOM 1508 N N . MET A 1 187 ? 8.228 -10.101 5.332 1.00 98.31 187 MET A N 1
ATOM 1509 C CA . MET A 1 187 ? 7.334 -9.423 6.271 1.00 98.31 187 MET A CA 1
ATOM 1510 C C . MET A 1 187 ? 6.181 -10.332 6.686 1.00 98.31 187 MET A C 1
ATOM 1512 O O . MET A 1 187 ? 5.922 -10.475 7.877 1.00 98.31 187 MET A O 1
ATOM 1516 N N . TYR A 1 188 ? 5.538 -11.003 5.729 1.00 98.44 188 TYR A N 1
ATOM 1517 C CA . TYR A 1 188 ? 4.494 -11.982 6.019 1.00 98.44 188 TYR A CA 1
ATOM 1518 C C . TYR A 1 188 ? 5.007 -13.092 6.947 1.00 98.44 188 TYR A C 1
ATOM 1520 O O . TYR A 1 188 ? 4.459 -13.297 8.025 1.00 98.44 188 TYR A O 1
ATOM 1528 N N . ASN A 1 189 ? 6.110 -13.756 6.596 1.00 98.44 189 ASN A N 1
ATOM 1529 C CA . ASN A 1 189 ? 6.667 -14.840 7.413 1.00 98.44 189 ASN A CA 1
ATOM 1530 C C . ASN A 1 189 ? 7.081 -14.369 8.820 1.00 98.44 189 ASN A C 1
ATOM 1532 O O . ASN A 1 189 ? 6.882 -15.077 9.810 1.00 98.44 189 ASN A O 1
ATOM 1536 N N . LEU A 1 190 ? 7.640 -13.163 8.924 1.00 98.06 190 LEU A N 1
ATOM 1537 C CA . LEU A 1 190 ? 8.045 -12.557 10.189 1.00 98.06 190 LEU A CA 1
ATOM 1538 C C . LEU A 1 190 ? 6.836 -12.278 11.094 1.00 98.06 190 LEU A C 1
ATOM 1540 O O . LEU A 1 190 ? 6.843 -12.648 12.264 1.00 98.06 190 LEU A O 1
ATOM 1544 N N . MET A 1 191 ? 5.778 -11.686 10.549 1.00 97.81 191 MET A N 1
ATOM 1545 C CA . MET A 1 191 ? 4.558 -11.373 11.291 1.00 97.81 191 MET A CA 1
ATOM 1546 C C . MET A 1 191 ? 3.799 -12.634 11.717 1.00 97.81 191 MET A C 1
ATOM 1548 O O . MET A 1 191 ? 3.442 -12.768 12.890 1.00 97.81 191 MET A O 1
ATOM 1552 N N . GLU A 1 192 ? 3.619 -13.594 10.805 1.00 97.50 192 GLU A N 1
ATOM 1553 C CA . GLU A 1 192 ? 2.934 -14.855 11.109 1.00 97.50 192 GLU A CA 1
ATOM 1554 C C . GLU A 1 192 ? 3.704 -15.694 12.140 1.00 97.50 192 GLU A C 1
ATOM 1556 O O . GLU A 1 192 ? 3.090 -16.358 12.971 1.00 97.50 192 GLU A O 1
ATOM 1561 N N . SER A 1 193 ? 5.040 -15.635 12.149 1.00 97.19 193 SER A N 1
ATOM 1562 C CA . SER A 1 193 ? 5.847 -16.317 13.170 1.00 97.19 193 SER A CA 1
ATOM 1563 C C . SER A 1 193 ? 5.850 -15.601 14.523 1.00 97.19 193 SER A C 1
ATOM 1565 O O . SER A 1 193 ? 5.842 -16.269 15.558 1.00 97.19 193 SER A O 1
ATOM 1567 N N . TYR A 1 194 ? 5.848 -14.264 14.537 1.00 97.38 194 TYR A N 1
ATOM 1568 C CA . TYR A 1 194 ? 5.898 -13.475 15.767 1.00 97.38 194 TYR A CA 1
ATOM 1569 C C . TYR A 1 194 ? 4.559 -13.476 16.519 1.00 97.38 194 TYR A C 1
ATOM 1571 O O . TYR A 1 194 ? 4.530 -13.750 17.721 1.00 97.38 194 TYR A O 1
ATOM 1579 N N . PHE A 1 195 ? 3.454 -13.172 15.827 1.00 96.38 195 PHE A N 1
ATOM 1580 C CA . PHE A 1 195 ? 2.121 -13.090 16.439 1.00 96.38 195 PHE A CA 1
ATOM 1581 C C . PHE A 1 195 ? 1.432 -14.451 16.508 1.00 96.38 195 PHE A C 1
ATOM 1583 O O . PHE A 1 195 ? 0.850 -14.791 17.539 1.00 96.38 195 PHE A O 1
ATOM 1590 N N . ASN A 1 196 ? 1.543 -15.244 15.436 1.00 95.31 196 ASN A N 1
ATOM 1591 C CA . ASN A 1 196 ? 1.025 -16.610 15.340 1.00 95.31 196 ASN A CA 1
ATOM 1592 C C . ASN A 1 196 ? -0.442 -16.764 15.801 1.00 95.31 196 ASN A C 1
ATOM 1594 O O . ASN A 1 196 ? -0.820 -17.752 16.435 1.00 95.31 196 ASN A O 1
ATOM 1598 N N . ASP A 1 197 ? -1.274 -15.767 15.504 1.00 96.06 197 ASP A N 1
ATOM 1599 C CA . ASP A 1 197 ? -2.686 -15.699 15.893 1.00 96.06 197 ASP A CA 1
ATOM 1600 C C . ASP A 1 197 ? -3.643 -15.629 14.688 1.00 96.06 197 ASP A C 1
ATOM 1602 O O . ASP A 1 197 ? -4.861 -15.642 14.870 1.00 96.06 197 ASP A O 1
ATOM 1606 N N . ASN A 1 198 ? -3.107 -15.592 13.459 1.00 94.81 198 ASN A N 1
ATOM 1607 C CA . ASN A 1 198 ? -3.841 -15.310 12.218 1.00 94.81 198 ASN A CA 1
ATOM 1608 C C . ASN A 1 198 ? -4.665 -14.003 12.282 1.00 94.81 198 ASN A C 1
ATOM 1610 O O . ASN A 1 198 ? -5.673 -13.875 11.584 1.00 94.81 198 ASN A O 1
ATOM 1614 N N . GLY A 1 199 ? -4.274 -13.055 13.141 1.00 96.38 199 GLY A N 1
ATOM 1615 C CA . GLY A 1 199 ? -4.968 -11.789 13.387 1.00 96.38 199 GLY A CA 1
ATOM 1616 C C . GLY A 1 199 ? -4.476 -10.627 12.525 1.00 96.38 199 GLY A C 1
ATOM 1617 O O . GLY A 1 199 ? -5.083 -9.558 12.542 1.00 96.38 199 GLY A O 1
ATOM 1618 N N . THR A 1 200 ? -3.408 -10.826 11.748 1.00 98.12 200 THR A N 1
ATOM 1619 C CA . THR A 1 200 ? -2.811 -9.772 10.918 1.00 98.12 200 THR A CA 1
ATOM 1620 C C . THR A 1 200 ? -3.499 -9.676 9.556 1.00 98.12 200 THR A C 1
ATOM 1622 O O . THR A 1 200 ? -3.692 -10.677 8.861 1.00 98.12 200 THR A O 1
ATOM 1625 N N . ALA A 1 201 ? -3.849 -8.453 9.159 1.00 98.50 201 ALA A N 1
ATOM 1626 C CA . ALA A 1 201 ? -4.282 -8.113 7.809 1.00 98.50 201 ALA A CA 1
ATOM 1627 C C . ALA A 1 201 ? -3.164 -7.352 7.086 1.00 98.50 201 ALA A C 1
ATOM 1629 O O . ALA A 1 201 ? -2.474 -6.531 7.689 1.00 98.50 201 ALA A O 1
ATOM 1630 N N . TYR A 1 202 ? -3.013 -7.602 5.790 1.00 98.75 202 TYR A N 1
ATOM 1631 C CA . TYR A 1 202 ? -1.970 -7.019 4.955 1.00 98.75 202 TYR A CA 1
ATOM 1632 C C . TYR A 1 202 ? -2.603 -6.286 3.775 1.00 98.75 202 TYR A C 1
ATOM 1634 O O . TYR A 1 202 ? -3.517 -6.809 3.132 1.00 98.75 202 TYR A O 1
ATOM 1642 N N . VAL A 1 203 ? -2.094 -5.091 3.478 1.00 98.81 203 VAL A N 1
ATOM 1643 C CA . VAL A 1 203 ? -2.461 -4.290 2.306 1.00 98.81 203 VAL A CA 1
ATOM 1644 C C . VAL A 1 203 ? -1.169 -3.836 1.635 1.00 98.81 203 VAL A C 1
ATOM 1646 O O . VAL A 1 203 ? -0.364 -3.134 2.241 1.00 98.81 203 VAL A O 1
ATOM 1649 N N . PHE A 1 204 ? -0.967 -4.257 0.392 1.00 98.88 204 PHE A N 1
ATOM 1650 C CA . PHE A 1 204 ? 0.169 -3.901 -0.447 1.00 98.88 204 PHE A CA 1
ATOM 1651 C C . PHE A 1 204 ? -0.310 -3.023 -1.601 1.00 98.88 204 PHE A C 1
ATOM 1653 O O . PHE A 1 204 ? -1.229 -3.409 -2.328 1.00 98.88 204 PHE A O 1
ATOM 1660 N N . THR A 1 205 ? 0.306 -1.853 -1.765 1.00 98.75 205 THR A N 1
ATOM 1661 C CA . THR A 1 205 ? -0.019 -0.907 -2.837 1.00 98.75 205 THR A CA 1
ATOM 1662 C C . THR A 1 205 ? 1.134 0.060 -3.112 1.00 98.75 205 THR A C 1
ATOM 1664 O O . THR A 1 205 ? 2.169 0.001 -2.446 1.00 98.75 205 THR A O 1
ATOM 1667 N N . ALA A 1 206 ? 0.944 0.967 -4.071 1.00 98.56 206 ALA A N 1
ATOM 1668 C CA . ALA A 1 206 ? 1.785 2.142 -4.266 1.00 98.56 206 ALA A CA 1
ATOM 1669 C C . ALA A 1 206 ? 0.963 3.436 -4.393 1.00 98.56 206 ALA A C 1
ATOM 1671 O O . ALA A 1 206 ? -0.224 3.433 -4.734 1.00 98.56 206 ALA A O 1
ATOM 1672 N N . ASP A 1 207 ? 1.637 4.541 -4.107 1.00 97.94 207 ASP A N 1
ATOM 1673 C CA . ASP A 1 207 ? 1.196 5.933 -4.202 1.00 97.94 207 ASP A CA 1
ATOM 1674 C C . ASP A 1 207 ? 1.001 6.413 -5.651 1.00 97.94 207 ASP A C 1
ATOM 1676 O O . ASP A 1 207 ? 0.041 7.121 -5.949 1.00 97.94 207 ASP A O 1
ATOM 1680 N N . HIS A 1 208 ? 1.878 6.007 -6.562 1.00 98.06 208 HIS A N 1
ATOM 1681 C CA . HIS A 1 208 ? 1.796 6.275 -7.988 1.00 98.06 208 HIS A CA 1
ATOM 1682 C C . HIS A 1 208 ? 2.622 5.266 -8.797 1.00 98.06 208 HIS A C 1
ATOM 1684 O O . HIS A 1 208 ? 3.401 4.470 -8.267 1.00 98.06 208 HIS A O 1
ATOM 1690 N N . GLY A 1 209 ? 2.427 5.299 -10.112 1.00 96.94 209 GLY A N 1
ATOM 1691 C CA . GLY A 1 209 ? 3.281 4.641 -11.093 1.00 96.94 209 GLY A CA 1
ATOM 1692 C C . GLY A 1 209 ? 4.342 5.592 -11.656 1.00 96.94 209 GLY A C 1
ATOM 1693 O O . GLY A 1 209 ? 4.859 6.457 -10.963 1.00 96.94 209 GLY A O 1
ATOM 1694 N N . MET A 1 210 ? 4.699 5.435 -12.927 1.00 96.44 210 MET A N 1
ATOM 1695 C CA . MET A 1 210 ? 5.707 6.256 -13.597 1.00 96.44 210 MET A CA 1
ATOM 1696 C C . MET A 1 210 ? 5.550 6.186 -15.121 1.00 96.44 210 MET A C 1
ATOM 1698 O O . MET A 1 210 ? 5.335 5.110 -15.692 1.00 96.44 210 MET A O 1
ATOM 1702 N N . SER A 1 211 ? 5.744 7.300 -15.823 1.00 96.38 211 SER A N 1
ATOM 1703 C CA . SER A 1 211 ? 5.833 7.306 -17.283 1.00 96.38 211 SER A CA 1
ATOM 1704 C C . SER A 1 211 ? 7.070 6.553 -17.772 1.00 96.38 211 SER A C 1
ATOM 1706 O O . SER A 1 211 ? 8.055 6.368 -17.057 1.00 96.38 211 SER A O 1
ATOM 1708 N N . ASP A 1 212 ? 7.070 6.181 -19.049 1.00 95.75 212 ASP A N 1
ATOM 1709 C CA . ASP A 1 212 ? 8.222 5.548 -19.701 1.00 95.75 212 ASP A CA 1
ATOM 1710 C C . ASP A 1 212 ? 9.492 6.415 -19.639 1.00 95.75 212 ASP A C 1
ATOM 1712 O O . ASP A 1 212 ? 10.610 5.910 -19.678 1.00 95.75 212 ASP A O 1
ATOM 1716 N N . LYS A 1 213 ? 9.344 7.731 -19.461 1.00 94.62 213 LYS A N 1
ATOM 1717 C CA . LYS A 1 213 ? 10.472 8.650 -19.281 1.00 94.62 213 LYS A CA 1
ATOM 1718 C C . LYS A 1 213 ? 11.032 8.657 -17.860 1.00 94.62 213 LYS A C 1
ATOM 1720 O O . LYS A 1 213 ? 11.962 9.418 -17.624 1.00 94.62 213 LYS A O 1
ATOM 1725 N N . GLY A 1 214 ? 10.521 7.832 -16.946 1.00 94.00 214 GLY A N 1
ATOM 1726 C CA . GLY A 1 214 ? 10.937 7.869 -15.545 1.00 94.00 214 GLY A CA 1
ATOM 1727 C C . GLY A 1 214 ? 10.549 9.190 -14.889 1.00 94.00 214 GLY A C 1
ATOM 1728 O O . GLY A 1 214 ? 11.384 9.813 -14.258 1.00 94.00 214 GLY A O 1
ATOM 1729 N N . SER A 1 215 ? 9.338 9.674 -15.164 1.00 95.00 215 SER A N 1
ATOM 1730 C CA . SER A 1 215 ? 8.760 10.866 -14.536 1.00 95.00 215 SER A CA 1
ATOM 1731 C C . SER A 1 215 ? 7.284 10.611 -14.241 1.00 95.00 215 SER A C 1
ATOM 1733 O O . SER A 1 215 ? 6.633 9.887 -14.999 1.00 95.00 215 SER A O 1
ATOM 1735 N N . HIS A 1 216 ? 6.776 11.202 -13.167 1.00 94.69 216 HIS A N 1
ATOM 1736 C CA . HIS A 1 216 ? 5.380 11.152 -12.742 1.00 94.69 216 HIS A CA 1
ATOM 1737 C C . HIS A 1 216 ? 4.860 12.581 -12.493 1.00 94.69 216 HIS A C 1
ATOM 1739 O O . HIS A 1 216 ? 5.584 13.556 -12.695 1.00 94.69 216 HIS A O 1
ATOM 1745 N N . GLY A 1 217 ? 3.580 12.699 -12.139 1.00 91.12 217 GLY A N 1
ATOM 1746 C CA . GLY A 1 217 ? 2.906 13.950 -11.770 1.00 91.12 217 GLY A CA 1
ATOM 1747 C C . GLY A 1 217 ? 1.660 14.251 -12.614 1.00 91.12 217 GLY A C 1
ATOM 1748 O O . GLY A 1 217 ? 0.883 15.143 -12.274 1.00 91.12 217 GLY A O 1
ATOM 1749 N N . ASP A 1 218 ? 1.442 13.505 -13.701 1.00 89.88 218 ASP A N 1
ATOM 1750 C CA . ASP A 1 218 ? 0.316 13.675 -14.626 1.00 89.88 218 ASP A CA 1
ATOM 1751 C C . ASP A 1 218 ? -0.764 12.578 -14.484 1.00 89.88 218 ASP A C 1
ATOM 1753 O O . ASP A 1 218 ? -0.670 11.691 -13.643 1.00 89.88 218 ASP A O 1
ATOM 1757 N N . GLY A 1 219 ? -1.828 12.664 -15.291 1.00 90.50 219 GLY A N 1
ATOM 1758 C CA . GLY A 1 219 ? -2.961 11.725 -15.274 1.00 90.50 219 GLY A CA 1
ATOM 1759 C C . GLY A 1 219 ? -2.870 10.561 -16.256 1.00 90.50 219 GLY A C 1
ATOM 1760 O O . GLY A 1 219 ? -3.899 9.991 -16.607 1.00 90.50 219 GLY A O 1
ATOM 1761 N N . HIS A 1 220 ? -1.687 10.243 -16.782 1.00 93.19 220 HIS A N 1
ATOM 1762 C CA . HIS A 1 220 ? -1.526 9.084 -17.652 1.00 93.19 220 HIS A CA 1
ATOM 1763 C C . HIS A 1 220 ? -1.697 7.782 -16.843 1.00 93.19 220 HIS A C 1
ATOM 1765 O O . HIS A 1 220 ? -1.144 7.699 -15.747 1.00 93.19 220 HIS A O 1
ATOM 1771 N N . PRO A 1 221 ? -2.348 6.725 -17.377 1.00 91.88 221 PRO A N 1
ATOM 1772 C CA . PRO A 1 221 ? -2.556 5.461 -16.657 1.00 91.88 221 PRO A CA 1
ATOM 1773 C C . PRO A 1 221 ? -1.283 4.838 -16.080 1.00 91.88 221 PRO A C 1
ATOM 1775 O O . PRO A 1 221 ? -1.293 4.288 -14.989 1.00 91.88 221 PRO A O 1
ATOM 1778 N N . SER A 1 222 ? -0.140 4.984 -16.757 1.00 94.00 222 SER A N 1
ATOM 1779 C CA . SER A 1 222 ? 1.145 4.511 -16.217 1.00 94.00 222 SER A CA 1
ATOM 1780 C C . SER A 1 222 ? 1.568 5.216 -14.927 1.00 94.00 222 SER A C 1
ATOM 1782 O O . SER A 1 222 ? 2.394 4.669 -14.214 1.00 94.00 222 SER A O 1
ATOM 1784 N N . ASN A 1 223 ? 1.071 6.427 -14.667 1.00 95.19 223 ASN A N 1
ATOM 1785 C CA . ASN A 1 223 ? 1.306 7.207 -13.453 1.00 95.19 223 ASN A CA 1
ATOM 1786 C C . ASN A 1 223 ? 0.205 6.991 -12.410 1.00 95.19 223 ASN A C 1
ATOM 1788 O O . ASN A 1 223 ? 0.491 7.046 -11.218 1.00 95.19 223 ASN A O 1
ATOM 1792 N N . THR A 1 224 ? -1.032 6.740 -12.838 1.00 95.25 224 THR A N 1
ATOM 1793 C CA . THR A 1 224 ? -2.181 6.625 -11.931 1.00 95.25 224 THR A CA 1
ATOM 1794 C C . THR A 1 224 ? -2.492 5.196 -11.493 1.00 95.25 224 THR A C 1
ATOM 1796 O O . THR A 1 224 ? -3.049 5.021 -10.417 1.00 95.25 224 THR A O 1
ATOM 1799 N N . ASP A 1 225 ? -2.145 4.176 -12.281 1.00 95.56 225 ASP A N 1
ATOM 1800 C CA . ASP A 1 225 ? -2.504 2.785 -11.990 1.00 95.56 225 ASP A CA 1
ATOM 1801 C C . ASP A 1 225 ? -1.411 2.094 -11.165 1.00 95.56 225 ASP A C 1
ATOM 1803 O O . ASP A 1 225 ? -0.323 1.771 -11.664 1.00 95.56 225 ASP A O 1
ATOM 1807 N N . THR A 1 226 ? -1.728 1.812 -9.901 1.00 97.94 226 THR A N 1
ATOM 1808 C CA . THR A 1 226 ? -0.855 1.090 -8.968 1.00 97.94 226 THR A CA 1
ATOM 1809 C C . THR A 1 226 ? -1.441 -0.275 -8.604 1.00 97.94 226 THR A C 1
ATOM 1811 O O . THR A 1 226 ? -2.663 -0.453 -8.621 1.00 97.94 226 THR A O 1
ATOM 1814 N N . PRO A 1 227 ? -0.609 -1.296 -8.329 1.00 98.06 227 PRO A N 1
ATOM 1815 C CA . PRO A 1 227 ? -1.1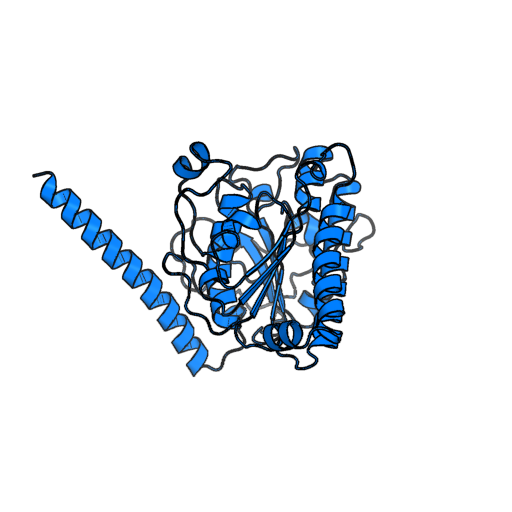29 -2.594 -7.920 1.00 98.06 227 PRO A CA 1
ATOM 1816 C C . PRO A 1 227 ? -1.771 -2.489 -6.536 1.00 98.06 227 PRO A C 1
ATOM 1818 O O . PRO A 1 227 ? -1.252 -1.787 -5.679 1.00 98.06 227 PRO A O 1
ATOM 1821 N N . LEU A 1 228 ? -2.856 -3.223 -6.295 1.00 98.75 228 LEU A N 1
ATOM 1822 C CA . LEU A 1 228 ? -3.434 -3.402 -4.966 1.00 98.75 228 LEU A CA 1
ATOM 1823 C C . LEU A 1 228 ? -3.607 -4.893 -4.688 1.00 98.75 228 LEU A C 1
ATOM 1825 O O . LEU A 1 228 ? -4.323 -5.585 -5.411 1.00 98.75 228 LEU A O 1
ATOM 1829 N N . VAL A 1 229 ? -2.989 -5.382 -3.615 1.00 98.81 229 VAL A N 1
ATOM 1830 C CA . VAL A 1 229 ? -3.144 -6.759 -3.129 1.00 98.81 229 VAL A CA 1
ATOM 1831 C C . VAL A 1 229 ? -3.404 -6.716 -1.629 1.00 98.81 229 VAL A C 1
ATOM 1833 O O . VAL A 1 229 ? -2.656 -6.085 -0.890 1.00 98.81 229 VAL A O 1
ATOM 1836 N N . ALA A 1 230 ? -4.453 -7.387 -1.162 1.00 98.81 230 ALA A N 1
ATOM 1837 C CA . ALA A 1 230 ? -4.757 -7.495 0.261 1.00 98.81 230 ALA A CA 1
ATOM 1838 C C . ALA A 1 230 ? -5.022 -8.949 0.655 1.00 98.81 230 ALA A C 1
ATOM 1840 O O . ALA A 1 230 ? -5.597 -9.715 -0.122 1.00 98.81 230 ALA A O 1
ATOM 1841 N N . TRP A 1 231 ? -4.600 -9.340 1.855 1.00 98.75 231 TRP A N 1
ATOM 1842 C CA . TRP A 1 231 ? -4.755 -10.703 2.372 1.00 98.75 231 TRP A CA 1
ATOM 1843 C C . TRP A 1 231 ? -4.684 -10.747 3.902 1.00 98.75 231 TRP A C 1
ATOM 1845 O O . TRP A 1 231 ? -4.431 -9.737 4.554 1.00 98.75 231 TRP A O 1
ATOM 1855 N N . GLY A 1 232 ? -4.904 -11.929 4.479 1.00 98.25 232 GLY A N 1
ATOM 1856 C CA . GLY A 1 232 ? -4.867 -12.142 5.927 1.00 98.25 232 GLY A CA 1
ATOM 1857 C C . GLY A 1 232 ? -6.234 -11.986 6.593 1.00 98.25 232 GLY A C 1
ATOM 1858 O O . GLY A 1 232 ? -7.277 -12.245 5.982 1.00 98.25 232 GLY A O 1
ATOM 1859 N N . ALA A 1 233 ? -6.227 -11.611 7.871 1.00 97.81 233 ALA A N 1
ATOM 1860 C CA . ALA A 1 233 ? -7.428 -11.480 8.687 1.00 97.81 233 ALA A CA 1
ATOM 1861 C C . ALA A 1 233 ? -8.430 -10.489 8.074 1.00 97.81 233 ALA A C 1
ATOM 1863 O O . ALA A 1 233 ? -8.064 -9.429 7.576 1.00 97.81 233 ALA A O 1
ATOM 1864 N N . GLY A 1 234 ? -9.719 -10.837 8.092 1.00 97.50 234 GLY A N 1
ATOM 1865 C CA . GLY A 1 234 ? -10.783 -9.955 7.600 1.00 97.50 234 GLY A CA 1
ATOM 1866 C C . GLY A 1 234 ? -10.837 -9.757 6.079 1.00 97.50 234 GLY A C 1
ATOM 1867 O O . GLY A 1 234 ? -11.761 -9.097 5.611 1.00 97.50 234 GLY A O 1
ATOM 1868 N N . ILE A 1 235 ? -9.937 -10.357 5.291 1.00 98.44 235 ILE A N 1
ATOM 1869 C CA . ILE A 1 235 ? -9.957 -10.288 3.822 1.00 98.44 235 ILE A CA 1
ATOM 1870 C C . ILE A 1 235 ? -10.663 -11.513 3.217 1.00 98.44 235 ILE A C 1
ATOM 1872 O O . ILE A 1 235 ? -10.581 -12.634 3.729 1.00 98.44 235 ILE A O 1
ATOM 1876 N N . ARG A 1 236 ? -11.416 -11.314 2.127 1.00 97.25 236 ARG A N 1
ATOM 1877 C CA . ARG A 1 236 ? -12.057 -12.411 1.379 1.00 97.25 236 ARG A CA 1
ATOM 1878 C C . ARG A 1 236 ? -11.012 -13.253 0.643 1.00 97.25 236 ARG A C 1
ATOM 1880 O O . ARG A 1 236 ? -10.044 -12.731 0.118 1.00 97.25 236 ARG A O 1
ATOM 1887 N N . SER A 1 237 ? -11.271 -14.549 0.502 1.00 95.88 237 SER A N 1
ATOM 1888 C CA . SER A 1 237 ? -10.487 -15.424 -0.382 1.00 95.88 237 SER A CA 1
ATOM 1889 C C . SER A 1 237 ? -10.705 -15.071 -1.864 1.00 95.88 237 SER A C 1
ATOM 1891 O O . SER A 1 237 ? -11.721 -14.421 -2.170 1.00 95.88 237 SER A O 1
ATOM 1893 N N . PRO A 1 238 ? -9.823 -15.523 -2.779 1.00 94.88 238 PRO A N 1
ATOM 1894 C CA . PRO A 1 238 ? -9.957 -15.272 -4.209 1.00 94.88 238 PRO A CA 1
ATOM 1895 C C . PRO A 1 238 ? -11.315 -15.741 -4.733 1.00 94.88 238 PRO A C 1
ATOM 1897 O O . PRO A 1 238 ? -11.854 -16.759 -4.289 1.00 94.88 238 PRO A O 1
ATOM 1900 N N . LYS A 1 239 ? -11.888 -14.994 -5.680 1.00 91.56 239 LYS A N 1
ATOM 1901 C CA . LYS A 1 239 ? -13.107 -15.399 -6.389 1.00 91.56 239 LYS A CA 1
ATOM 1902 C C . LYS A 1 239 ? -12.762 -15.671 -7.840 1.00 91.56 239 LYS A C 1
ATOM 1904 O O . LYS A 1 239 ? -12.300 -14.780 -8.544 1.00 91.56 239 LYS A O 1
ATOM 1909 N N . PHE A 1 240 ? -13.020 -16.899 -8.266 1.00 88.44 240 PHE A N 1
ATOM 1910 C CA . PHE A 1 240 ? -12.908 -17.286 -9.663 1.00 88.44 240 PHE A CA 1
ATOM 1911 C C . PHE A 1 240 ? -14.115 -16.762 -10.436 1.00 88.44 240 PHE A C 1
ATOM 1913 O O . PHE A 1 240 ? -15.253 -16.926 -9.989 1.00 88.44 240 PHE A O 1
ATOM 1920 N N . LEU A 1 241 ? -13.869 -16.135 -11.582 1.00 81.62 241 LEU A N 1
ATOM 1921 C CA . LEU A 1 241 ? -14.936 -15.688 -12.469 1.00 81.62 241 LEU A CA 1
ATOM 1922 C C . LEU A 1 241 ? -15.429 -16.880 -13.292 1.00 81.62 241 LEU A C 1
ATOM 1924 O O . LEU A 1 241 ? -14.667 -17.492 -14.045 1.00 81.62 241 LEU A O 1
ATOM 1928 N N . ALA A 1 242 ? -16.712 -17.224 -13.163 1.00 68.88 242 ALA A N 1
ATOM 1929 C CA . ALA A 1 242 ? -17.350 -18.091 -14.143 1.00 68.88 242 ALA A CA 1
ATOM 1930 C C . ALA A 1 242 ? -17.472 -17.328 -15.474 1.00 68.88 242 ALA A C 1
ATOM 1932 O O . ALA A 1 242 ? -17.657 -16.115 -15.480 1.00 68.88 242 ALA A O 1
ATOM 1933 N N . TYR A 1 243 ? -17.429 -18.034 -16.610 1.00 53.53 243 TYR A N 1
ATOM 1934 C CA . TYR A 1 243 ? -17.454 -17.453 -17.969 1.00 53.53 243 TYR A CA 1
ATOM 1935 C C . TYR A 1 243 ? -18.664 -16.525 -18.252 1.00 53.53 243 TYR A C 1
ATOM 1937 O O . TYR A 1 243 ? -18.701 -15.836 -19.268 1.00 53.53 243 TYR A O 1
ATOM 1945 N N . THR A 1 244 ? -19.673 -16.527 -17.377 1.00 51.53 244 THR A N 1
ATOM 1946 C CA . THR A 1 244 ? -20.918 -15.751 -17.471 1.00 51.53 244 THR A CA 1
ATOM 1947 C C . THR A 1 244 ? -21.023 -14.596 -16.476 1.00 51.53 244 THR A C 1
ATOM 1949 O O . THR A 1 244 ? -21.941 -13.787 -16.607 1.00 51.53 244 THR A O 1
ATOM 1952 N N . ASP A 1 245 ? -20.125 -14.508 -15.494 1.00 53.91 245 ASP A N 1
ATOM 1953 C CA . ASP A 1 245 ? -20.196 -13.489 -14.451 1.00 53.91 245 ASP A CA 1
ATOM 1954 C C . ASP A 1 245 ? -19.520 -12.214 -14.954 1.00 53.91 245 ASP A C 1
ATOM 1956 O O . ASP A 1 245 ? -18.295 -12.110 -15.023 1.00 53.91 245 ASP A O 1
ATOM 1960 N N . LYS A 1 246 ? -20.335 -11.225 -15.329 1.00 52.97 246 LYS A N 1
ATOM 1961 C CA . LYS A 1 246 ? -19.845 -9.849 -15.413 1.00 52.97 246 LYS A CA 1
ATOM 1962 C C . LYS A 1 246 ? -19.609 -9.349 -13.982 1.00 52.97 246 LYS A C 1
ATOM 1964 O O . LYS A 1 246 ? -20.444 -9.648 -13.127 1.00 52.97 246 LYS A O 1
ATOM 1969 N N . PRO A 1 247 ? -18.517 -8.614 -13.710 1.00 53.84 247 PRO A N 1
ATOM 1970 C CA . PRO A 1 247 ? -18.320 -7.973 -12.414 1.00 53.84 247 PRO A CA 1
ATOM 1971 C C . PRO A 1 247 ? -19.555 -7.130 -12.071 1.00 53.84 247 PRO A C 1
ATOM 1973 O O . PRO A 1 247 ? -20.021 -6.367 -12.917 1.00 53.84 247 PRO A O 1
ATOM 1976 N N . ASP A 1 248 ? -20.108 -7.332 -10.874 1.00 48.03 248 ASP A N 1
ATOM 1977 C CA . ASP A 1 248 ? -21.256 -6.575 -10.366 1.00 48.03 248 ASP A CA 1
ATOM 1978 C C . ASP A 1 248 ? -20.798 -5.140 -10.084 1.00 48.03 248 ASP A C 1
ATOM 1980 O O . ASP A 1 248 ? -19.829 -4.919 -9.349 1.00 48.03 248 ASP A O 1
ATOM 1984 N N . ASP A 1 249 ? -21.438 -4.172 -10.732 1.00 50.84 249 ASP A N 1
ATOM 1985 C CA . ASP A 1 249 ? -21.070 -2.766 -10.701 1.00 50.84 249 ASP A CA 1
ATOM 1986 C C . ASP A 1 249 ? -21.699 -2.085 -9.486 1.00 50.84 249 ASP A C 1
ATOM 1988 O O . ASP A 1 249 ? -22.770 -1.480 -9.532 1.00 50.84 249 ASP A O 1
ATOM 1992 N N . GLY A 1 250 ? -20.980 -2.155 -8.365 1.00 48.44 250 GLY A N 1
ATOM 1993 C CA . GLY A 1 250 ? -21.238 -1.295 -7.217 1.00 48.44 250 GLY A CA 1
ATOM 1994 C C . GLY A 1 250 ? -21.430 0.173 -7.636 1.00 48.44 250 GLY A C 1
ATOM 1995 O O . GLY A 1 250 ? -20.816 0.676 -8.578 1.00 48.44 250 GLY A O 1
ATOM 1996 N N . PHE A 1 251 ? -22.335 0.853 -6.934 1.00 43.62 251 PHE 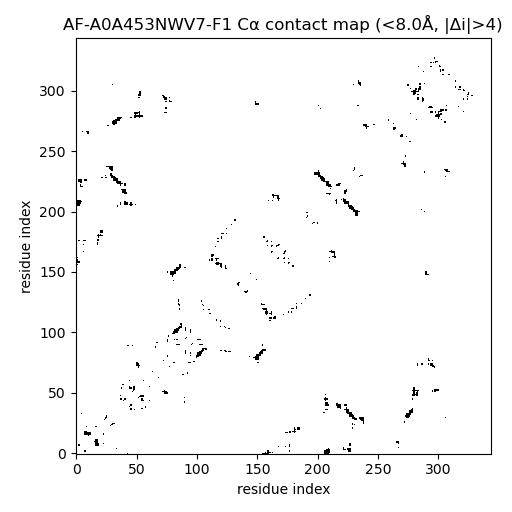A N 1
ATOM 1997 C CA . PHE A 1 251 ? -22.797 2.215 -7.200 1.00 43.62 251 PHE A CA 1
ATOM 1998 C C . PHE A 1 251 ? -21.655 3.208 -7.515 1.00 43.62 251 PHE A C 1
ATOM 2000 O O . PHE A 1 251 ? -20.777 3.456 -6.693 1.00 43.62 251 PHE A O 1
ATOM 2007 N N . ARG A 1 252 ? -21.704 3.802 -8.717 1.00 48.81 252 ARG A N 1
ATOM 2008 C CA . ARG A 1 252 ? -20.728 4.764 -9.260 1.00 48.81 252 ARG A CA 1
ATOM 2009 C C . ARG A 1 252 ? -20.926 6.161 -8.660 1.00 48.81 252 ARG A C 1
ATOM 2011 O O . ARG A 1 252 ? -21.892 6.839 -9.011 1.00 48.81 252 ARG A O 1
ATOM 2018 N N . PHE A 1 253 ? -19.996 6.633 -7.827 1.00 39.16 253 PHE A N 1
ATOM 2019 C CA . PHE A 1 253 ? -19.932 8.047 -7.435 1.00 39.16 253 PHE A CA 1
ATOM 2020 C C . PHE A 1 253 ? -18.658 8.715 -7.983 1.00 39.16 253 PHE A C 1
ATOM 2022 O O . PHE A 1 253 ? -17.573 8.554 -7.443 1.00 39.16 253 PHE A O 1
ATOM 2029 N N . VAL A 1 254 ? -18.844 9.518 -9.038 1.00 40.47 254 VAL A N 1
ATOM 2030 C CA . VAL A 1 254 ? -18.023 10.693 -9.411 1.00 40.47 254 VAL A CA 1
ATOM 2031 C C . VAL A 1 254 ? -16.545 10.436 -9.772 1.00 40.47 254 VAL A C 1
ATOM 2033 O O . VAL A 1 254 ? -15.656 11.162 -9.326 1.00 40.47 254 VAL A O 1
ATOM 2036 N N . ASP A 1 255 ? -16.274 9.473 -10.654 1.00 49.97 255 ASP A N 1
ATOM 2037 C CA . ASP A 1 255 ? -15.061 9.501 -11.485 1.00 49.97 255 ASP A CA 1
ATOM 2038 C C . ASP A 1 255 ? -15.351 8.914 -12.879 1.00 49.97 255 ASP A C 1
ATOM 2040 O O . ASP A 1 255 ? -16.009 7.881 -12.996 1.00 49.97 255 ASP A O 1
ATOM 2044 N N . ASP A 1 256 ? -14.893 9.599 -13.930 1.00 43.56 256 ASP A N 1
ATOM 2045 C CA . ASP A 1 256 ? -14.919 9.121 -15.324 1.00 43.56 256 ASP A CA 1
ATOM 2046 C C . ASP A 1 256 ? -13.785 8.102 -15.583 1.00 43.56 256 ASP A C 1
ATOM 2048 O O . ASP A 1 256 ? -13.677 7.538 -16.679 1.00 43.56 256 ASP A O 1
ATOM 2052 N N . HIS A 1 257 ? -12.923 7.846 -14.588 1.00 51.03 257 HIS A N 1
ATOM 2053 C CA . HIS A 1 257 ? -11.999 6.718 -14.590 1.00 51.03 257 HIS A CA 1
ATOM 2054 C C . HIS A 1 257 ? -12.765 5.397 -14.596 1.00 51.03 257 HIS A C 1
ATOM 2056 O O . HIS A 1 257 ? -13.389 4.950 -13.635 1.00 51.03 257 HIS A O 1
ATOM 2062 N N . ARG A 1 258 ? -12.712 4.771 -15.766 1.00 50.00 258 ARG A N 1
ATOM 2063 C CA . ARG A 1 258 ? -13.254 3.455 -16.051 1.00 50.00 258 ARG A CA 1
ATOM 2064 C C . ARG A 1 258 ? -12.515 2.386 -15.246 1.00 50.00 258 ARG A C 1
ATOM 2066 O O . ARG A 1 258 ? -11.541 1.814 -15.718 1.00 50.00 258 ARG A O 1
ATOM 2073 N N . HIS A 1 259 ? -13.045 2.062 -14.069 1.00 59.41 259 HIS A N 1
ATOM 2074 C CA . HIS A 1 259 ? -12.710 0.850 -13.308 1.00 59.41 259 HIS A CA 1
ATOM 2075 C C . HIS A 1 259 ? -13.168 -0.453 -14.010 1.00 59.41 259 HIS A C 1
ATOM 2077 O O . HIS A 1 259 ? -13.083 -1.534 -13.439 1.00 59.41 259 HIS A O 1
ATOM 2083 N N . ASP A 1 260 ? -13.712 -0.368 -15.234 1.00 55.56 260 ASP A N 1
ATOM 2084 C CA . ASP A 1 260 ? -14.288 -1.478 -16.007 1.00 55.56 260 ASP A CA 1
ATOM 2085 C C . ASP A 1 260 ? -13.385 -1.961 -17.157 1.00 55.56 260 ASP A C 1
ATOM 2087 O O . ASP A 1 260 ? -13.839 -2.650 -18.077 1.00 55.56 260 ASP A O 1
ATOM 2091 N N . MET A 1 261 ? -12.090 -1.631 -17.111 1.00 68.75 261 MET A N 1
ATOM 2092 C CA . MET A 1 261 ? -11.132 -2.145 -18.084 1.00 68.75 261 MET A CA 1
ATOM 2093 C C . MET A 1 261 ? -10.938 -3.655 -17.882 1.00 68.75 261 MET A C 1
ATOM 2095 O O . MET A 1 261 ? -10.694 -4.101 -16.758 1.00 68.75 261 MET A O 1
ATOM 2099 N N . PRO A 1 262 ? -11.018 -4.468 -18.953 1.00 79.19 262 PRO A N 1
ATOM 2100 C CA . PRO A 1 262 ? -10.775 -5.897 -18.834 1.00 79.19 262 PRO A CA 1
ATOM 2101 C C . PRO A 1 262 ? -9.359 -6.139 -18.310 1.00 79.19 262 PRO A C 1
ATOM 2103 O O . PRO A 1 262 ? -8.424 -5.425 -18.682 1.00 79.19 262 PRO A O 1
ATOM 2106 N N . THR A 1 263 ? -9.195 -7.170 -17.479 1.00 88.25 263 THR A N 1
ATOM 2107 C CA . THR A 1 263 ? -7.870 -7.621 -17.046 1.00 88.25 263 THR A CA 1
ATOM 2108 C C . THR A 1 263 ? -6.994 -7.871 -18.280 1.00 88.25 263 THR A C 1
ATOM 2110 O O . THR A 1 263 ? -7.387 -8.664 -19.141 1.00 88.25 263 THR A O 1
ATOM 2113 N N . PRO A 1 264 ? -5.834 -7.198 -18.408 1.00 91.56 264 PRO A N 1
ATOM 2114 C CA . PRO A 1 264 ? -4.935 -7.400 -19.536 1.00 91.56 264 PRO A CA 1
ATOM 2115 C C . PRO A 1 264 ? -4.518 -8.864 -19.680 1.00 91.56 264 PRO A C 1
ATOM 2117 O O . PRO A 1 264 ? -4.121 -9.503 -18.707 1.00 91.56 264 PRO A O 1
ATOM 2120 N N . GLN A 1 265 ? -4.571 -9.390 -20.908 1.00 90.50 265 GLN A N 1
ATOM 2121 C CA . GLN A 1 265 ? -4.323 -10.816 -21.146 1.00 90.50 265 GLN A CA 1
ATOM 2122 C C . GLN A 1 265 ? -2.915 -11.256 -20.749 1.00 90.50 265 GLN A C 1
ATOM 2124 O O . GLN A 1 265 ? -2.690 -12.355 -20.250 1.00 90.50 265 GLN A O 1
ATOM 2129 N N . ASN A 1 266 ? -1.944 -10.364 -20.930 1.00 92.06 266 ASN A N 1
ATOM 2130 C CA . ASN A 1 266 ? -0.565 -10.616 -20.543 1.00 92.06 266 ASN A CA 1
ATOM 2131 C C . ASN A 1 266 ? -0.374 -10.708 -19.023 1.00 92.06 266 ASN A C 1
ATOM 2133 O O . ASN A 1 266 ? 0.662 -11.204 -18.602 1.00 92.06 266 ASN A O 1
ATOM 2137 N N . TRP A 1 267 ? -1.330 -10.280 -18.194 1.00 95.06 267 TRP A N 1
ATOM 2138 C CA . TRP A 1 267 ? -1.257 -10.488 -16.744 1.00 95.06 267 TRP A CA 1
ATOM 2139 C C . TRP A 1 267 ? -1.593 -11.932 -16.357 1.00 95.06 267 TRP A C 1
ATOM 2141 O O . TRP A 1 267 ? -1.189 -12.378 -15.284 1.00 95.06 267 TRP A O 1
ATOM 2151 N N . ALA A 1 268 ? -2.280 -12.681 -17.231 1.00 94.25 268 ALA A N 1
ATOM 2152 C CA . ALA A 1 268 ? -2.760 -14.043 -16.985 1.00 94.25 268 ALA A CA 1
ATOM 2153 C C . ALA A 1 268 ? -3.529 -14.169 -15.657 1.00 94.25 268 ALA A C 1
ATOM 2155 O O . ALA A 1 268 ? -3.254 -15.049 -14.842 1.00 94.25 268 ALA A O 1
ATOM 2156 N N . LEU A 1 269 ? -4.437 -13.227 -15.400 1.00 93.88 269 LEU A N 1
ATOM 2157 C CA . LEU A 1 269 ? -5.274 -13.175 -14.197 1.00 93.88 269 LEU A CA 1
ATOM 2158 C C . LEU A 1 269 ? -6.768 -13.075 -14.544 1.00 93.88 269 LEU A C 1
ATOM 2160 O O . LEU A 1 269 ? -7.584 -12.809 -13.669 1.00 93.88 269 LEU A O 1
ATOM 2164 N N . GLU A 1 270 ? -7.168 -13.305 -15.801 1.00 89.38 270 GLU A N 1
ATOM 2165 C CA . GLU A 1 270 ? -8.567 -13.160 -16.239 1.00 89.38 270 GLU A CA 1
ATOM 2166 C C . GLU A 1 270 ? -9.524 -14.147 -15.553 1.00 89.38 270 GLU A C 1
ATOM 2168 O O . GLU A 1 270 ? -10.729 -13.911 -15.506 1.00 89.38 270 GLU A O 1
ATOM 2173 N N . GLY A 1 271 ? -8.997 -15.247 -15.006 1.00 88.62 271 GLY A N 1
ATOM 2174 C CA . GLY A 1 271 ? -9.766 -16.213 -14.219 1.00 88.62 271 GLY A CA 1
ATOM 2175 C C . GLY A 1 271 ? -10.114 -15.745 -12.801 1.00 88.62 271 GLY A C 1
ATOM 2176 O O . GLY A 1 271 ? -10.927 -16.393 -12.143 1.00 88.62 271 GLY A O 1
ATOM 2177 N N . PHE A 1 272 ? -9.528 -14.642 -12.329 1.00 91.44 272 PHE A N 1
ATOM 2178 C CA . PHE A 1 272 ? -9.707 -14.112 -10.978 1.00 91.44 272 PHE A CA 1
ATOM 2179 C C . PHE A 1 272 ? -10.446 -12.770 -11.016 1.00 91.44 272 PHE A C 1
ATOM 2181 O O . PHE A 1 272 ? -10.148 -11.906 -11.838 1.00 91.44 272 PHE A O 1
ATOM 2188 N N . GLU A 1 273 ? -11.399 -12.570 -10.103 1.00 91.31 273 GLU A N 1
ATOM 2189 C CA . GLU A 1 273 ? -12.126 -11.303 -9.971 1.00 91.31 273 GLU A CA 1
ATOM 2190 C C . GLU A 1 273 ? -11.160 -10.179 -9.579 1.00 91.31 273 GLU A C 1
ATOM 2192 O O . GLU A 1 273 ? -10.614 -10.183 -8.473 1.00 91.31 273 GLU A O 1
ATOM 2197 N N . ARG A 1 274 ? -10.977 -9.226 -10.496 1.00 92.38 274 ARG A N 1
ATOM 2198 C CA . ARG A 1 274 ? -10.271 -7.962 -10.279 1.00 92.38 274 ARG A CA 1
ATOM 2199 C C . ARG A 1 274 ? -11.229 -6.963 -9.626 1.00 92.38 274 ARG A C 1
ATOM 2201 O O . ARG A 1 274 ? -12.331 -6.760 -10.134 1.00 92.38 274 ARG A O 1
ATOM 2208 N N . VAL A 1 275 ? -10.816 -6.356 -8.517 1.00 92.75 275 VAL A N 1
ATOM 2209 C CA . VAL A 1 275 ? -11.609 -5.371 -7.768 1.00 92.75 275 VAL A CA 1
ATOM 2210 C C . VAL A 1 275 ? -10.834 -4.060 -7.699 1.00 92.75 275 VAL A C 1
ATOM 2212 O O . VAL A 1 275 ? -10.013 -3.864 -6.811 1.00 92.75 275 VAL A O 1
ATOM 2215 N N . ASP A 1 276 ? -11.080 -3.165 -8.647 1.00 94.44 276 ASP A N 1
ATOM 2216 C CA . ASP A 1 276 ? -10.410 -1.863 -8.678 1.00 94.44 276 ASP A CA 1
ATOM 2217 C C . ASP A 1 276 ? -11.004 -0.894 -7.660 1.00 94.44 276 ASP A C 1
ATOM 2219 O O . ASP A 1 276 ? -12.185 -0.975 -7.312 1.00 94.44 276 ASP A O 1
ATOM 2223 N N . VAL A 1 277 ? -10.173 0.033 -7.187 1.00 94.38 277 VAL A N 1
ATOM 2224 C CA . VAL A 1 277 ? -10.566 1.041 -6.199 1.00 94.38 277 VAL A CA 1
ATOM 2225 C C . VAL A 1 277 ? -10.005 2.410 -6.563 1.00 94.38 277 VAL A C 1
ATOM 2227 O O . VAL A 1 277 ? -8.952 2.522 -7.197 1.00 94.38 277 VAL A O 1
ATOM 2230 N N . ASN A 1 278 ? -10.663 3.473 -6.108 1.00 95.38 278 ASN A N 1
ATOM 2231 C CA . ASN A 1 278 ? -10.006 4.771 -6.050 1.00 95.38 278 ASN A CA 1
ATOM 2232 C C . ASN A 1 278 ? -8.987 4.748 -4.912 1.00 95.38 278 ASN A C 1
ATOM 2234 O O . ASN A 1 278 ? -9.238 4.167 -3.861 1.00 95.38 278 ASN A O 1
ATOM 2238 N N . GLN A 1 279 ? -7.843 5.408 -5.074 1.00 95.44 279 GLN A N 1
ATOM 2239 C CA . GLN A 1 279 ? -6.786 5.366 -4.058 1.00 95.44 279 GLN A CA 1
ATOM 2240 C C . GLN A 1 279 ? -7.256 5.826 -2.661 1.00 95.44 279 GLN A C 1
ATOM 2242 O O . GLN A 1 279 ? -6.809 5.292 -1.647 1.00 95.44 279 GLN A O 1
ATOM 2247 N N . ALA A 1 280 ? -8.215 6.758 -2.602 1.00 96.69 280 ALA A N 1
ATOM 2248 C CA . ALA A 1 280 ? -8.840 7.212 -1.359 1.00 96.69 280 ALA A CA 1
ATOM 2249 C C . ALA A 1 280 ? -9.660 6.128 -0.626 1.00 96.69 280 ALA A C 1
ATOM 2251 O O . ALA A 1 280 ? -9.860 6.234 0.585 1.00 96.69 280 ALA A O 1
ATOM 2252 N N . ASP A 1 281 ? -10.114 5.087 -1.328 1.00 97.50 281 ASP A N 1
ATOM 2253 C CA . ASP A 1 281 ? -10.901 3.969 -0.787 1.00 97.50 281 ASP A CA 1
ATOM 2254 C C . ASP A 1 281 ? -10.038 3.012 0.063 1.00 97.50 281 ASP A C 1
ATOM 2256 O O . ASP A 1 281 ? -10.554 2.208 0.844 1.00 97.50 281 ASP A O 1
ATOM 2260 N N . ILE A 1 282 ? -8.707 3.114 -0.025 1.00 98.62 282 ILE A N 1
ATOM 2261 C CA . ILE A 1 282 ? -7.789 2.292 0.774 1.00 98.62 282 ILE A CA 1
ATOM 2262 C C . ILE A 1 282 ? -7.826 2.707 2.254 1.00 98.62 282 ILE A C 1
ATOM 2264 O O . ILE A 1 282 ? -7.736 1.851 3.135 1.00 98.62 282 ILE A O 1
ATOM 2268 N N . ALA A 1 283 ? -8.055 3.987 2.560 1.00 98.38 283 ALA A N 1
ATOM 2269 C CA . ALA A 1 283 ? -8.191 4.458 3.938 1.00 98.38 283 ALA A CA 1
ATOM 2270 C C . ALA A 1 283 ? -9.374 3.809 4.691 1.00 98.38 283 ALA A C 1
ATOM 2272 O O . ALA A 1 283 ? -9.144 3.249 5.768 1.00 98.38 283 ALA A O 1
ATOM 2273 N N . PRO A 1 284 ? -10.626 3.813 4.178 1.00 98.00 284 PRO A N 1
ATOM 2274 C CA . PRO A 1 284 ? -11.729 3.112 4.833 1.00 98.00 284 PRO A CA 1
ATOM 2275 C C . PRO A 1 284 ? -11.547 1.587 4.845 1.00 98.00 284 PRO A C 1
ATOM 2277 O O . PRO A 1 284 ? -11.999 0.948 5.799 1.00 98.00 284 PRO A O 1
ATOM 2280 N N . LEU A 1 285 ? -10.852 0.996 3.861 1.00 98.62 285 LEU A N 1
ATOM 2281 C CA . LEU A 1 285 ? -10.457 -0.419 3.904 1.00 98.62 285 LEU A CA 1
ATOM 2282 C C . LEU A 1 285 ? -9.564 -0.707 5.121 1.00 98.62 285 LEU A C 1
ATOM 2284 O O . LEU A 1 285 ? -9.909 -1.560 5.939 1.00 98.62 285 LEU A O 1
ATOM 2288 N N . MET A 1 286 ? -8.459 0.030 5.275 1.00 98.69 286 MET A N 1
ATOM 2289 C CA . MET A 1 286 ? -7.535 -0.129 6.405 1.00 98.69 286 MET A CA 1
ATOM 2290 C C . MET A 1 286 ? -8.221 0.141 7.746 1.00 98.69 286 MET A C 1
ATOM 2292 O O . MET A 1 286 ? -8.079 -0.647 8.680 1.00 98.69 286 MET A O 1
ATOM 2296 N N . ALA A 1 287 ? -9.011 1.217 7.838 1.00 98.19 287 ALA A N 1
ATOM 2297 C CA . ALA A 1 287 ? -9.744 1.550 9.054 1.00 98.19 287 ALA A CA 1
ATOM 2298 C C . ALA A 1 287 ? -10.689 0.413 9.470 1.00 98.19 287 ALA A C 1
ATOM 2300 O O . ALA A 1 287 ? -10.709 0.018 10.634 1.00 98.19 287 ALA A O 1
ATOM 2301 N N . THR A 1 288 ? -11.423 -0.168 8.517 1.00 98.19 288 THR A N 1
ATOM 2302 C CA . THR A 1 288 ? -12.374 -1.251 8.800 1.00 98.19 288 THR A CA 1
ATOM 2303 C C . THR A 1 288 ? -11.671 -2.539 9.225 1.00 98.19 288 THR A C 1
ATOM 2305 O O . THR A 1 288 ? -12.103 -3.162 10.192 1.00 98.19 288 THR A O 1
ATOM 2308 N N . LEU A 1 289 ? -10.567 -2.915 8.566 1.00 98.12 289 LEU A N 1
ATOM 2309 C CA . LEU A 1 289 ? -9.777 -4.105 8.919 1.00 98.12 289 LEU A CA 1
ATOM 2310 C C . LEU A 1 289 ? -9.258 -4.058 10.359 1.00 98.12 289 LEU A C 1
ATOM 2312 O O . LEU A 1 289 ? -9.242 -5.073 11.049 1.00 98.12 289 LEU A O 1
ATOM 2316 N N . VAL A 1 290 ? -8.861 -2.869 10.812 1.00 96.69 290 VAL A N 1
ATOM 2317 C CA . VAL A 1 290 ? -8.261 -2.653 12.134 1.00 96.69 290 VAL A CA 1
ATOM 2318 C C . VAL A 1 290 ? -9.317 -2.263 13.190 1.00 96.69 290 VAL A C 1
ATOM 2320 O O . VAL A 1 290 ? -9.013 -2.163 14.378 1.00 96.69 290 VAL A O 1
ATOM 2323 N N . GLY A 1 291 ? -10.586 -2.073 12.806 1.00 96.31 291 GLY A N 1
ATOM 2324 C CA . GLY A 1 291 ? -11.665 -1.691 13.728 1.00 96.31 291 GLY A CA 1
ATOM 2325 C C . GLY A 1 291 ? -11.561 -0.240 14.222 1.00 96.31 291 GLY A C 1
ATOM 2326 O O . GLY A 1 291 ? -11.770 0.054 15.409 1.00 96.31 291 GLY A O 1
ATOM 2327 N N . LEU A 1 292 ? -11.196 0.666 13.317 1.00 96.62 292 LEU A N 1
ATOM 2328 C CA . LEU A 1 292 ? -11.026 2.100 13.538 1.00 96.62 292 LEU A CA 1
ATOM 2329 C C . LEU A 1 292 ? -12.152 2.914 12.881 1.00 96.62 292 LEU A C 1
ATOM 2331 O O . LEU A 1 292 ? -12.722 2.485 11.875 1.00 96.62 292 LEU A O 1
ATOM 2335 N N . PRO A 1 293 ? -12.463 4.114 13.403 1.00 94.44 293 PRO A N 1
ATOM 2336 C CA . PRO A 1 293 ? -13.222 5.104 12.649 1.00 94.44 293 PRO A CA 1
ATOM 2337 C C . PRO A 1 293 ? -12.515 5.431 11.327 1.00 94.44 293 PRO A C 1
ATOM 2339 O O . PRO A 1 293 ? -11.286 5.493 11.274 1.00 94.44 293 PRO A O 1
ATOM 2342 N N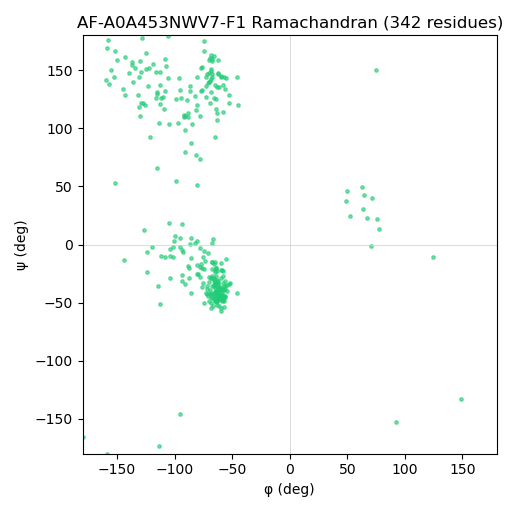 . CYS A 1 294 ? -13.281 5.677 10.262 1.00 94.06 294 CYS A N 1
ATOM 2343 C CA . CYS A 1 294 ? -12.703 6.229 9.037 1.00 94.06 294 CYS A CA 1
ATOM 2344 C C . CYS A 1 294 ? -12.110 7.624 9.336 1.00 94.06 294 CYS A C 1
ATOM 2346 O O . CYS A 1 294 ? -12.687 8.354 10.148 1.00 94.06 294 CYS A O 1
ATOM 2348 N N . PRO A 1 295 ? -11.011 8.042 8.683 1.00 94.50 295 PRO A N 1
ATOM 2349 C CA . PRO A 1 295 ? -10.428 9.368 8.906 1.00 94.50 295 PRO A CA 1
ATOM 2350 C C . PRO A 1 295 ? -11.395 10.498 8.551 1.00 94.50 295 PRO A C 1
ATOM 2352 O O . PRO A 1 295 ? -12.029 10.451 7.498 1.00 94.50 295 PRO A O 1
ATOM 2355 N N . LEU A 1 296 ? -11.502 11.526 9.397 1.00 91.00 296 LEU A N 1
ATOM 2356 C CA . LEU A 1 296 ? -12.548 12.559 9.361 1.00 91.00 296 LEU A CA 1
ATOM 2357 C C . LEU A 1 296 ? -12.836 13.148 7.971 1.00 91.00 296 LEU A C 1
ATOM 2359 O O . LEU A 1 296 ? -13.999 13.358 7.632 1.00 91.00 296 LEU A O 1
ATOM 2363 N N . ASN A 1 297 ? -11.789 13.414 7.186 1.00 91.06 297 ASN A N 1
ATOM 2364 C CA . ASN A 1 297 ? -11.884 14.047 5.866 1.00 91.06 297 ASN A CA 1
ATOM 2365 C C . ASN A 1 297 ? -11.925 13.043 4.704 1.00 91.06 297 ASN A C 1
ATOM 2367 O O . ASN A 1 297 ? -11.875 13.451 3.546 1.00 91.06 297 ASN A O 1
ATOM 2371 N N . SER A 1 298 ? -11.985 11.742 4.998 1.00 94.00 298 SER A N 1
ATOM 2372 C CA . SER A 1 298 ? -11.972 10.693 3.985 1.00 94.00 298 SER A CA 1
ATOM 2373 C C . SER A 1 298 ? -13.212 10.772 3.098 1.00 94.00 298 SER A C 1
ATOM 2375 O O . SER A 1 298 ? -14.342 10.733 3.582 1.00 94.00 298 SER A O 1
ATOM 2377 N N . VAL A 1 299 ? -12.995 10.851 1.792 1.00 93.81 299 VAL A N 1
ATOM 2378 C CA . VAL A 1 299 ? -14.027 10.772 0.751 1.00 93.81 299 VAL A CA 1
ATOM 2379 C C . VAL A 1 299 ? -14.094 9.384 0.109 1.00 93.81 299 VAL A C 1
ATOM 2381 O O . VAL A 1 299 ? -14.856 9.193 -0.834 1.00 93.81 299 VAL A O 1
ATOM 2384 N N . GLY A 1 300 ? -13.281 8.440 0.591 1.00 94.25 300 GLY A N 1
ATOM 2385 C CA . GLY A 1 300 ? -13.206 7.085 0.061 1.00 94.25 300 GLY A CA 1
ATOM 2386 C C . GLY A 1 300 ? -14.454 6.268 0.380 1.00 94.25 300 GLY A C 1
ATOM 2387 O O . GLY A 1 300 ? -14.980 6.321 1.496 1.00 94.25 300 GLY A O 1
ATOM 2388 N N . ASN A 1 301 ? -14.895 5.473 -0.586 1.00 94.31 301 ASN A N 1
ATOM 2389 C CA . ASN A 1 301 ? -15.967 4.500 -0.428 1.00 94.31 301 ASN A CA 1
ATOM 2390 C C . ASN A 1 301 ? -15.389 3.186 0.097 1.00 94.31 301 ASN A C 1
ATOM 2392 O O . ASN A 1 301 ? -14.362 2.723 -0.384 1.00 94.31 301 ASN A O 1
ATOM 2396 N N . LEU A 1 302 ? -16.049 2.556 1.068 1.00 96.25 302 LEU A N 1
ATOM 2397 C CA . LEU A 1 302 ? -15.595 1.278 1.617 1.00 96.25 302 LEU A CA 1
ATOM 2398 C C . LEU A 1 302 ? -15.623 0.164 0.546 1.00 96.25 302 LEU A C 1
ATOM 2400 O O . LEU A 1 302 ? -16.719 -0.221 0.122 1.00 96.25 302 LEU A O 1
ATOM 2404 N N . PRO A 1 303 ? -14.477 -0.436 0.156 1.00 95.31 303 PRO A N 1
ATOM 2405 C CA . PRO A 1 303 ? -14.462 -1.489 -0.855 1.00 95.31 303 PRO A CA 1
ATOM 2406 C C . PRO A 1 303 ? -14.839 -2.845 -0.231 1.00 95.31 303 PRO A C 1
ATOM 2408 O O . PRO A 1 303 ? -13.994 -3.705 0.023 1.00 95.31 303 PRO A O 1
ATOM 2411 N N . SER A 1 304 ? -16.133 -3.062 0.027 1.00 94.38 304 SER A N 1
ATOM 2412 C CA . SER A 1 304 ? -16.652 -4.249 0.739 1.00 94.38 304 SER A CA 1
ATOM 2413 C C . SER A 1 304 ? -16.320 -5.590 0.067 1.00 94.38 304 SER A C 1
ATOM 2415 O O . SER A 1 304 ? -16.255 -6.624 0.734 1.00 94.38 304 SER A O 1
ATOM 2417 N N . HIS A 1 305 ? -16.025 -5.585 -1.235 1.00 92.94 305 HIS A N 1
ATOM 2418 C CA . HIS A 1 305 ? -15.580 -6.761 -1.989 1.00 92.94 305 HIS A CA 1
ATOM 2419 C C . HIS A 1 305 ? -14.226 -7.316 -1.515 1.00 92.94 305 HIS A C 1
ATOM 2421 O O . HIS A 1 305 ? -13.944 -8.497 -1.731 1.00 92.94 305 HIS A O 1
ATOM 2427 N N . TYR A 1 306 ? -13.422 -6.511 -0.816 1.00 97.12 306 TYR A N 1
ATOM 2428 C CA . TYR A 1 306 ? -12.208 -6.972 -0.145 1.00 97.12 306 TYR A CA 1
ATOM 2429 C C . TYR A 1 306 ? -12.490 -7.636 1.209 1.00 97.12 306 TYR A C 1
ATOM 2431 O O . TYR A 1 306 ? -11.716 -8.484 1.648 1.00 97.12 306 TYR A O 1
ATOM 2439 N N . LEU A 1 307 ? -13.603 -7.297 1.863 1.00 97.62 307 LEU A N 1
ATOM 2440 C CA . LEU A 1 307 ? -13.832 -7.551 3.283 1.00 97.62 307 LEU A CA 1
ATOM 2441 C C . LEU A 1 307 ? -14.677 -8.801 3.549 1.00 97.62 307 LEU A C 1
ATOM 2443 O O . LEU A 1 307 ? -15.800 -8.957 3.065 1.00 97.62 307 LEU A O 1
ATOM 2447 N N . LYS A 1 308 ? -14.151 -9.709 4.369 1.00 96.88 308 LYS A N 1
ATOM 2448 C CA . LYS A 1 308 ? -14.846 -10.892 4.879 1.00 96.88 308 LYS A CA 1
ATOM 2449 C C . LYS A 1 308 ? -15.530 -10.553 6.204 1.00 96.88 308 LYS A C 1
ATOM 2451 O O . LYS A 1 308 ? -15.028 -10.877 7.276 1.00 96.88 308 LYS A O 1
ATOM 2456 N N . LEU A 1 309 ? -16.688 -9.912 6.103 1.00 94.62 309 LEU A N 1
ATOM 2457 C CA . LEU A 1 309 ? -17.523 -9.513 7.236 1.00 94.62 309 LEU A CA 1
ATOM 2458 C C . LEU A 1 309 ? -18.793 -10.365 7.326 1.00 94.62 309 LEU A C 1
ATOM 2460 O O . LEU A 1 309 ? -19.218 -10.983 6.344 1.00 94.62 309 LEU A O 1
ATOM 2464 N N . SER A 1 310 ? -19.415 -10.403 8.508 1.00 96.25 310 SER A N 1
ATOM 2465 C CA . SER A 1 310 ? -20.799 -10.868 8.599 1.00 96.25 310 SER A CA 1
ATOM 2466 C C . SER A 1 310 ? -21.719 -9.865 7.893 1.00 96.25 310 SER A C 1
ATOM 2468 O O . SER A 1 310 ? -21.371 -8.697 7.738 1.00 96.25 310 SER A O 1
ATOM 2470 N N . LYS A 1 311 ? -22.926 -10.283 7.494 1.00 94.44 311 LYS A N 1
ATOM 2471 C CA . LYS A 1 311 ? -23.886 -9.360 6.859 1.00 94.44 311 LYS A CA 1
ATOM 2472 C C . LYS A 1 311 ? -24.231 -8.158 7.745 1.00 94.44 311 LYS A C 1
ATOM 2474 O O . LYS A 1 311 ? -24.501 -7.089 7.215 1.00 94.44 311 LYS A O 1
ATOM 2479 N N . SER A 1 312 ? -24.255 -8.340 9.069 1.00 96.62 312 SER A N 1
ATOM 2480 C CA . SER A 1 312 ? -24.518 -7.242 10.008 1.00 96.62 312 SER A CA 1
ATOM 2481 C C . SER A 1 312 ? -23.356 -6.257 10.005 1.00 96.62 312 SER A C 1
ATOM 2483 O O . SER A 1 312 ? -23.569 -5.070 9.779 1.00 96.62 312 SER A O 1
ATOM 2485 N N . ASP A 1 313 ? -22.131 -6.766 10.157 1.00 95.38 313 ASP A N 1
ATOM 2486 C CA . ASP A 1 313 ? -20.926 -5.933 10.211 1.00 95.38 313 ASP A CA 1
ATOM 2487 C C . ASP A 1 313 ? -20.681 -5.213 8.878 1.00 95.38 313 ASP A C 1
ATOM 2489 O O . ASP A 1 313 ? -20.283 -4.055 8.867 1.00 95.38 313 ASP A O 1
ATOM 2493 N N . GLU A 1 314 ? -20.962 -5.864 7.743 1.00 94.50 314 GLU A N 1
ATOM 2494 C CA . GLU A 1 314 ? -20.869 -5.249 6.415 1.00 94.50 314 GLU A CA 1
ATOM 2495 C C . GLU A 1 314 ? -21.841 -4.068 6.280 1.00 94.50 314 GLU A C 1
ATOM 2497 O O . GLU A 1 314 ? -21.441 -2.986 5.850 1.00 94.50 314 GLU A O 1
ATOM 2502 N N . VAL A 1 315 ? -23.100 -4.234 6.703 1.00 95.69 315 VAL A N 1
ATOM 2503 C CA . VAL A 1 315 ? -24.096 -3.150 6.686 1.00 95.69 315 VAL A CA 1
ATOM 2504 C C . VAL A 1 315 ? -23.693 -2.017 7.629 1.00 95.69 315 VAL A C 1
ATOM 2506 O O . VAL A 1 315 ? -23.811 -0.849 7.258 1.00 95.69 315 VAL A O 1
ATOM 2509 N N . GLU A 1 316 ? -23.207 -2.334 8.828 1.00 95.88 316 GLU A N 1
ATOM 2510 C CA . GLU A 1 316 ? -22.751 -1.334 9.795 1.00 95.88 316 GLU A CA 1
ATOM 2511 C C . GLU A 1 316 ? -21.542 -0.548 9.279 1.00 95.88 316 GLU A C 1
ATOM 2513 O O . GLU A 1 316 ? -21.546 0.684 9.350 1.00 95.88 316 GLU A O 1
ATOM 2518 N N . ALA A 1 317 ? -20.552 -1.229 8.699 1.00 95.69 317 ALA A N 1
ATOM 2519 C CA . ALA A 1 317 ? -19.356 -0.607 8.144 1.00 95.69 317 ALA A CA 1
ATOM 2520 C C . ALA A 1 317 ? -19.690 0.308 6.953 1.00 95.69 317 ALA A C 1
ATOM 2522 O O . ALA A 1 317 ? -19.273 1.469 6.926 1.00 95.69 317 ALA A O 1
ATOM 2523 N N . VAL A 1 318 ? -20.513 -0.165 6.007 1.00 95.00 318 VAL A N 1
ATOM 2524 C CA . VAL A 1 318 ? -20.965 0.643 4.860 1.00 95.00 318 VAL A CA 1
ATOM 2525 C C . VAL A 1 318 ? -21.799 1.839 5.327 1.00 95.00 318 VAL A C 1
ATOM 2527 O O . VAL A 1 318 ? -21.611 2.955 4.836 1.00 95.00 318 VAL A O 1
ATOM 2530 N N . LEU A 1 319 ? -22.690 1.653 6.307 1.00 95.81 319 LEU A N 1
ATOM 2531 C CA . LEU A 1 319 ? -23.491 2.740 6.871 1.00 95.81 319 LEU A CA 1
ATOM 2532 C C . LEU A 1 319 ? -22.619 3.784 7.579 1.00 95.81 319 LEU A C 1
ATOM 2534 O O . LEU A 1 319 ? -22.884 4.981 7.448 1.00 95.81 319 LEU A O 1
ATOM 2538 N N . ALA A 1 320 ? -21.600 3.358 8.328 1.00 94.81 320 ALA A N 1
ATOM 2539 C CA . ALA A 1 320 ? -20.669 4.251 9.009 1.00 94.81 320 ALA A CA 1
ATOM 2540 C C . ALA A 1 320 ? -19.866 5.093 8.005 1.00 94.81 320 ALA A C 1
ATOM 2542 O O . ALA A 1 320 ? -19.866 6.322 8.110 1.00 94.81 320 ALA A O 1
ATOM 2543 N N . ASN A 1 321 ? -19.278 4.456 6.986 1.00 95.25 321 ASN A N 1
ATOM 2544 C CA . ASN A 1 321 ? -18.569 5.139 5.903 1.00 95.25 321 ASN A CA 1
ATOM 2545 C C . ASN A 1 321 ? -19.490 6.124 5.153 1.00 95.25 321 ASN A C 1
ATOM 2547 O O . ASN A 1 321 ? -19.155 7.299 5.001 1.00 95.25 321 ASN A O 1
ATOM 2551 N N . THR A 1 322 ? -20.711 5.705 4.804 1.00 94.50 322 THR A N 1
ATOM 2552 C CA . THR A 1 322 ? -21.693 6.567 4.120 1.00 94.50 322 THR A CA 1
ATOM 2553 C C . THR A 1 322 ? -22.086 7.781 4.965 1.00 94.50 322 THR A C 1
ATOM 2555 O O . THR A 1 322 ? -22.130 8.907 4.467 1.00 94.50 322 THR A O 1
ATOM 2558 N N . LYS A 1 323 ? -22.358 7.589 6.265 1.00 94.25 323 LYS A N 1
ATOM 2559 C CA . LYS A 1 323 ? -22.680 8.691 7.188 1.00 94.25 323 LYS A CA 1
ATOM 2560 C C . LYS A 1 323 ? -21.536 9.691 7.293 1.00 94.25 323 LYS A C 1
ATOM 2562 O O . LYS A 1 323 ? -21.788 10.889 7.396 1.00 94.25 323 LYS A O 1
ATOM 2567 N N . GLN A 1 324 ? -20.297 9.215 7.271 1.00 91.75 324 GLN A N 1
ATOM 2568 C CA . GLN A 1 324 ? -19.122 10.070 7.330 1.00 91.75 324 GLN A CA 1
ATOM 2569 C C . GLN A 1 324 ? -18.996 10.968 6.098 1.00 91.75 324 GLN A C 1
ATOM 2571 O O . GLN A 1 324 ? -18.858 12.184 6.247 1.00 91.75 324 GLN A O 1
ATOM 2576 N N . ILE A 1 325 ? -19.127 10.394 4.901 1.00 92.44 325 ILE A N 1
ATOM 2577 C CA . ILE A 1 325 ? -19.120 11.147 3.639 1.00 92.44 325 ILE A CA 1
ATOM 2578 C C . ILE A 1 325 ? -20.284 12.151 3.613 1.00 92.44 325 ILE A C 1
ATOM 2580 O O . ILE A 1 325 ? -20.093 13.329 3.300 1.00 92.44 325 ILE A O 1
ATOM 2584 N N . LEU A 1 326 ? -21.487 11.722 4.015 1.00 93.12 326 LEU A N 1
ATOM 2585 C CA . LEU A 1 326 ? -22.664 12.591 4.083 1.00 93.12 326 LEU A CA 1
ATOM 2586 C C . LEU A 1 326 ? -22.448 13.778 5.030 1.00 93.12 326 LEU A C 1
ATOM 2588 O O . LEU A 1 326 ? -22.759 14.913 4.674 1.00 93.12 326 LEU A O 1
ATOM 2592 N N . ASN A 1 327 ? -21.899 13.547 6.224 1.00 90.88 327 ASN A N 1
ATOM 2593 C CA . ASN A 1 327 ? -21.646 14.616 7.189 1.00 90.88 327 ASN A CA 1
ATOM 2594 C C . ASN A 1 327 ? -20.641 15.644 6.658 1.00 90.88 327 ASN A C 1
ATOM 2596 O O . ASN A 1 327 ? -20.837 16.843 6.861 1.00 90.88 327 ASN A O 1
ATOM 2600 N N . GLN A 1 328 ? -19.605 15.211 5.936 1.00 88.38 328 GLN A N 1
ATOM 2601 C CA . GLN A 1 328 ? -18.681 16.134 5.274 1.00 88.38 328 GLN A CA 1
ATOM 2602 C C . GLN A 1 328 ? -19.383 16.974 4.205 1.00 88.38 328 GLN A C 1
ATOM 2604 O O . GLN A 1 328 ? -19.197 18.192 4.164 1.00 88.38 328 GLN A O 1
ATOM 2609 N N . PHE A 1 329 ? -20.218 16.347 3.371 1.00 88.62 329 PHE A N 1
ATOM 2610 C CA . PHE A 1 329 ? -21.005 17.055 2.364 1.00 88.62 329 PHE A CA 1
ATOM 2611 C C . PHE A 1 329 ? -21.919 18.109 3.002 1.00 88.62 329 PHE A C 1
ATOM 2613 O O . PHE A 1 329 ? -21.902 19.267 2.584 1.00 88.62 329 PHE A O 1
ATOM 2620 N N . LEU A 1 330 ? -22.662 17.742 4.051 1.00 91.75 330 LEU A N 1
ATOM 2621 C CA . LEU A 1 330 ? -23.554 18.658 4.764 1.00 91.75 330 LEU A CA 1
ATOM 2622 C C . LEU A 1 330 ? -22.785 19.838 5.370 1.00 91.75 330 LEU A C 1
ATOM 2624 O O . LEU A 1 330 ? -23.175 20.984 5.161 1.00 91.75 330 LEU A O 1
ATOM 2628 N N . ARG A 1 331 ? -21.647 19.589 6.033 1.00 88.44 331 ARG A N 1
ATOM 2629 C CA . ARG A 1 331 ? -20.808 20.657 6.601 1.00 88.44 331 ARG A CA 1
ATOM 2630 C C . ARG A 1 331 ? -20.234 21.594 5.544 1.00 88.44 331 ARG A C 1
ATOM 2632 O O . ARG A 1 331 ? -20.262 22.808 5.735 1.00 88.44 331 ARG A O 1
ATOM 2639 N N . LYS A 1 332 ? -19.749 21.063 4.416 1.00 86.44 332 LYS A N 1
ATOM 2640 C CA . LYS A 1 332 ? -19.281 21.898 3.297 1.00 86.44 332 LYS A CA 1
ATOM 2641 C C . LYS A 1 332 ? -20.427 22.704 2.681 1.00 86.44 332 LYS A C 1
ATOM 2643 O O . LYS A 1 332 ? -20.243 23.882 2.392 1.00 86.44 332 LYS A O 1
ATOM 2648 N N . SER A 1 333 ? -21.609 22.106 2.529 1.00 87.94 333 SER A N 1
ATOM 2649 C CA . SER A 1 333 ? -22.801 22.794 2.022 1.00 87.94 333 SER A CA 1
ATOM 2650 C C . SER A 1 333 ? -23.234 23.943 2.941 1.00 87.94 333 SER A C 1
ATOM 2652 O O . SER A 1 333 ? -23.506 25.037 2.451 1.00 87.94 333 SER A O 1
ATOM 2654 N N . GLU A 1 334 ? -23.263 23.727 4.261 1.00 89.31 334 GLU A N 1
ATOM 2655 C CA . GLU A 1 334 ? -23.555 24.769 5.259 1.00 89.31 334 GLU A CA 1
ATOM 2656 C C . GLU A 1 334 ?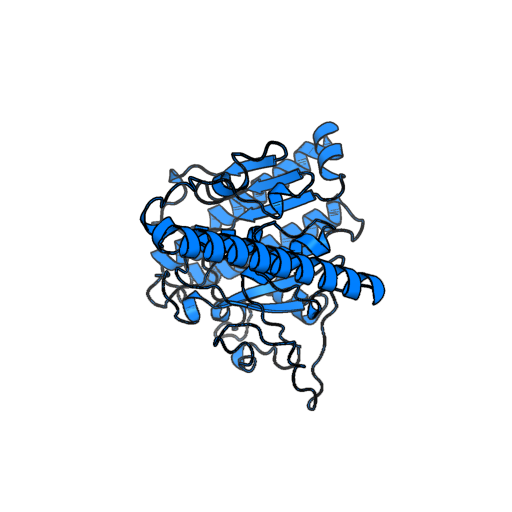 -22.552 25.929 5.173 1.00 89.31 334 GLU A C 1
ATOM 2658 O O . GLU A 1 334 ? -22.951 27.094 5.133 1.00 89.31 334 GLU A O 1
ATOM 2663 N N . ALA A 1 335 ? -21.253 25.619 5.087 1.00 84.56 335 ALA A N 1
ATOM 2664 C CA . ALA A 1 335 ? -20.203 26.628 4.972 1.00 84.56 335 ALA A CA 1
ATOM 2665 C C . ALA A 1 335 ? -20.348 27.471 3.692 1.00 84.56 335 ALA A C 1
ATOM 2667 O O . ALA A 1 335 ? -20.296 28.698 3.758 1.00 84.56 335 ALA A O 1
ATOM 2668 N N . ILE A 1 336 ? -20.598 26.830 2.543 1.00 83.31 336 ILE A N 1
ATOM 2669 C CA . ILE A 1 336 ? -20.799 27.518 1.257 1.00 83.31 336 ILE A CA 1
ATOM 2670 C C . ILE A 1 336 ? -22.024 28.433 1.307 1.00 83.31 336 ILE A C 1
ATOM 2672 O O . ILE A 1 336 ? -21.949 29.580 0.865 1.00 83.31 336 ILE A O 1
ATOM 2676 N N . GLN A 1 337 ? -23.144 27.952 1.856 1.00 80.00 337 GLN A N 1
ATOM 2677 C CA . GLN A 1 337 ? -24.348 28.768 2.013 1.00 80.00 337 GLN A CA 1
ATOM 2678 C C . GLN A 1 337 ? -24.062 30.001 2.873 1.00 80.00 337 GLN A C 1
ATOM 2680 O O . GLN A 1 337 ? -24.376 31.114 2.459 1.00 80.00 337 GLN A O 1
ATOM 2685 N N . PHE A 1 338 ? -23.409 29.828 4.024 1.00 76.50 338 PHE A N 1
ATOM 2686 C CA . PHE A 1 338 ? -23.055 30.940 4.904 1.00 76.50 338 PHE A CA 1
ATOM 2687 C C . PHE A 1 338 ? -22.170 31.984 4.204 1.00 76.50 338 PHE A C 1
ATOM 2689 O O . PHE A 1 338 ? -22.445 33.178 4.302 1.00 76.50 338 PHE A O 1
ATOM 2696 N N . THR A 1 339 ? -21.156 31.558 3.444 1.00 73.12 339 THR A N 1
ATOM 2697 C CA . THR A 1 339 ? -20.287 32.474 2.686 1.00 73.12 339 THR A CA 1
ATOM 2698 C C . THR A 1 339 ? -21.042 33.220 1.583 1.00 73.12 339 THR A C 1
ATOM 2700 O O . THR A 1 339 ? -20.835 34.420 1.412 1.00 73.12 339 THR A O 1
ATOM 2703 N N . LEU A 1 340 ? -21.949 32.553 0.860 1.00 64.69 340 LEU A N 1
ATOM 2704 C CA . LEU A 1 340 ? -22.776 33.196 -0.170 1.00 64.69 340 LEU A CA 1
ATOM 2705 C C . LEU A 1 340 ? -23.746 34.227 0.422 1.00 64.69 340 LEU A C 1
ATOM 2707 O O . LEU A 1 340 ? -23.963 35.269 -0.189 1.00 64.69 340 LEU A O 1
ATOM 2711 N N . PHE A 1 341 ? -24.296 33.974 1.613 1.00 56.06 341 PHE A N 1
ATOM 2712 C CA . PHE A 1 341 ? -25.196 34.914 2.290 1.00 56.06 341 PHE A CA 1
ATOM 2713 C C . PHE A 1 341 ? -24.484 36.099 2.953 1.00 56.06 341 PHE A C 1
ATOM 2715 O O . PHE A 1 341 ? -25.144 37.085 3.246 1.00 56.06 341 PHE A O 1
ATOM 2722 N N . GLN A 1 342 ? -23.167 36.035 3.175 1.00 53.12 342 GLN A N 1
ATOM 2723 C CA . GLN A 1 342 ? -22.369 37.187 3.624 1.00 53.12 342 GLN A CA 1
ATOM 2724 C C . GLN A 1 342 ? -21.880 38.081 2.472 1.00 53.12 342 GLN A C 1
ATOM 2726 O O . GLN A 1 342 ? -21.359 39.167 2.721 1.00 53.12 342 GLN A O 1
ATOM 2731 N N . ALA A 1 343 ? -22.006 37.624 1.222 1.00 50.50 343 ALA A N 1
ATOM 2732 C CA . ALA A 1 343 ? -21.615 38.378 0.029 1.00 50.50 343 ALA A CA 1
ATOM 2733 C C . ALA A 1 343 ? -22.720 39.322 -0.497 1.00 50.50 343 ALA A C 1
ATOM 2735 O O . ALA A 1 343 ? -22.505 40.016 -1.493 1.00 50.50 343 ALA A O 1
ATOM 2736 N N . PHE A 1 344 ? -23.870 39.360 0.180 1.00 45.62 344 PHE A N 1
ATOM 2737 C CA . PHE A 1 344 ? -24.985 40.292 -0.011 1.00 45.62 344 PHE A CA 1
ATOM 2738 C C . PHE A 1 344 ? -25.348 40.926 1.334 1.00 45.62 344 PHE A C 1
ATOM 2740 O O . PHE A 1 344 ? -25.965 42.016 1.307 1.00 45.62 344 PHE A O 1
#

Radius of gyration: 19.86 Å; Cα contacts (8 Å, |Δi|>4): 644; chains: 1; bounding box: 48×59×50 Å

Solvent-accessible surface area (backbone atoms only — not comparable to full-atom values): 18320 Å² total; per-residue (Å²): 55,31,39,31,29,65,72,53,50,29,48,48,100,86,70,48,59,42,29,58,56,58,48,48,36,43,74,68,46,6,35,35,30,41,28,40,38,61,64,50,24,39,65,68,44,21,45,40,10,36,42,21,4,33,80,65,58,64,71,59,51,76,75,38,81,90,52,78,94,64,94,74,59,19,41,56,70,63,29,65,31,27,38,38,26,15,48,61,86,54,51,48,77,72,39,70,86,41,89,52,49,51,72,54,54,58,64,76,82,72,76,49,59,89,52,87,31,48,62,50,32,49,50,20,50,51,55,51,54,51,50,58,59,49,26,78,77,34,65,68,55,38,55,59,71,71,43,76,39,64,42,78,46,75,42,40,47,18,29,30,46,20,15,53,60,58,16,62,86,28,71,65,20,50,46,30,49,28,53,53,24,53,49,52,47,50,50,49,55,51,49,51,66,70,67,65,70,76,73,58,61,48,79,48,68,38,29,13,12,38,32,82,81,21,48,63,41,49,80,51,64,49,12,16,31,4,40,30,43,34,29,53,34,55,35,27,61,49,48,72,50,55,101,81,61,70,86,81,79,72,86,87,78,93,66,90,73,69,77,77,67,75,70,56,73,72,45,73,48,72,58,43,58,72,54,56,43,53,31,22,17,45,17,35,41,53,12,56,71,53,74,40,70,59,24,78,71,27,70,30,60,60,57,60,89,44,47,53,60,54,78,65,54,45,52,51,51,49,50,52,48,50,52,46,40,49,50,49,51,51,53,52,51,53,51,52,51,54,56,60,63,71,76,110

Mean predicted aligned error: 5.69 Å

Secondary structure (DSSP, 8-state):
----HHHHHSB-TTS-BS-HHHHHHHHHT-EEEEEE--SS--HHHHHHHHHHS-PPPHHHHHH-TT--SS----HHHHSSEEEEEE-TTTHHHHHTT-SSEEEEE--GGG--TTS-THHHHHHHHHHHHHHHHHHTT-HHHHHHHTSTTEEEEE---HHHHHHHHH-TTSHHHHHHHHHHHHHHHHHHHHHHHHH-SS--EEEE--S----TTS---S--HHHHEEEEEEEETTBPPP-BPPTT-PPP-----S--S-TTPPPPGGG--TTB-B--EEGGGHHHHHHHHHT-PPPTT--PPP-GGGB---HHHHHHHHHHHHHHHHHHHHHHHHHHHHHHHH--

Organism: Aegilops tauschii subsp. strangulata (NCBI:txid200361)